Protein AF-A0A0U3AHM3-F1 (afdb_monomer)

Sequence (271 aa):
ILNFIATGGYALKAYDRFRRLVPEPGGTWRIARPAIAQQHRLNAGVIVEQPLLTVRFRNGRKLGTIEEGYAATLSPGDNFYFSGLSLEVEQFKDTDIIVHASSRRARIVTYGGQRMSMSTHLANRVRHMLCDRNDWSRFPDDVREWLEVQSERSVLPEPHQLLVETFPHEGQHYMVAYSFEGWNAHQSLGMLITRRMESAGLKPLGFVANDYAFACYALEPITDPKSLFSADILEQEFVDWIESSYLLKTAFREVAVIGGLVERQHPGKRK

pLDDT: mean 83.6, std 10.38, range [38.22, 97.25]

Foldseek 3Di:
DVCCQQQVPPPRNVPPVSRQWDADPPRDIDGPDPQSVVLCVQLADLDDDFDWAWEAEPVGHTLGIAGLLQVLQDDQQAWAAGNNFIWGFHDDDDRYTYTDGDPDDHHYGDDDPDDDADDPVNLLVVLVCLQDPVNLVVDDPVVSVVSVVCVVVHDSDHLPDKDWDWDDDPQKIKIKIFNLQTFVVQSLLQSLLVVVCVVVVQAWNGKDGGRGMIMTMGNHGDPDVPVSPPPCSCPPVSVVSCVVTCVVVVVVVSVCSNSVVDRPDDPPPDD

Secondary structure (DSSP, 8-state):
-HHHHHH-HHHHTT-GGG--EEE-TTS-EEES-HHHHHHHHHH--S--PPPEEEEEETT--EEEEEEHHHHTT--TT-EEEETTEEEEEEEEETTEEEEEE--S--EEP----SPPPPPHHHHHHHHHHHH-GGGGGGS-HHHHHHHHHHHHHS----TT--EEEEEEETTEEEEEEE--SHHHHHHHHHHHHHHHHHHTT--EEEEEE-SS-EEEEESS-----GGGG-GGGGTHHHHHHHHHSTHHHHHHHHHHHHTTSS-S--TT---

Nearest PDB structures (foldseek):
  5v9x-assembly1_A  TM=6.518E-01  e=4.282E-07  Mycolicibacterium smegmatis
  2xqc-assembly1_A  TM=4.178E-01  e=2.000E+00  Deinococcus radiodurans
  2xma-assembly1_B  TM=4.589E-01  e=2.532E+00  Deinococcus radiodurans
  2xo6-assembly1_D  TM=4.278E-01  e=3.023E+00  Deinococcus radiodurans
  8j07-assembly1_k3  TM=4.246E-01  e=7.779E+00  Homo sapiens

Mean predicted aligned error: 11.87 Å

Structure (mmCIF, N/CA/C/O backbone):
data_AF-A0A0U3AHM3-F1
#
_entry.id   AF-A0A0U3AHM3-F1
#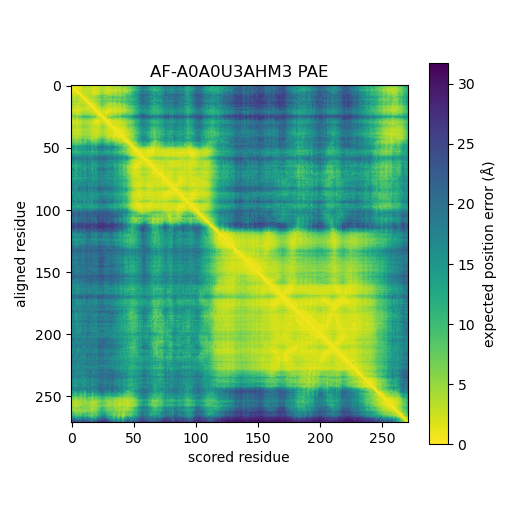
loop_
_atom_site.group_PDB
_atom_site.id
_atom_site.type_symbol
_atom_site.label_atom_id
_atom_site.label_alt_id
_atom_site.label_comp_id
_atom_site.label_asym_id
_atom_site.label_entity_id
_atom_site.label_seq_id
_atom_site.pdbx_PDB_ins_code
_atom_site.Cartn_x
_atom_site.Cartn_y
_atom_site.Cartn_z
_atom_site.occupancy
_atom_site.B_iso_or_equiv
_atom_site.auth_seq_id
_atom_site.auth_comp_id
_atom_site.auth_asym_id
_atom_site.auth_atom_id
_atom_site.pdbx_PDB_model_num
ATOM 1 N N . ILE A 1 1 ? 6.048 -0.575 -31.283 1.00 73.69 1 ILE A N 1
ATOM 2 C CA . ILE A 1 1 ? 7.109 -1.303 -30.536 1.00 73.69 1 ILE A CA 1
ATOM 3 C C . ILE A 1 1 ? 8.452 -1.261 -31.267 1.00 73.69 1 ILE A C 1
ATOM 5 O O . ILE A 1 1 ? 9.404 -0.751 -30.696 1.00 73.69 1 ILE A O 1
ATOM 9 N N . LEU A 1 2 ? 8.551 -1.701 -32.529 1.00 82.94 2 LEU A N 1
ATOM 10 C CA . LEU A 1 2 ? 9.841 -1.759 -33.239 1.00 82.94 2 LEU A CA 1
ATOM 11 C C . LEU A 1 2 ? 10.582 -0.409 -33.314 1.00 82.94 2 LEU A C 1
ATOM 13 O O . LEU A 1 2 ? 11.763 -0.345 -33.003 1.00 82.94 2 LEU A O 1
ATOM 17 N N . ASN A 1 3 ? 9.872 0.688 -33.603 1.00 82.12 3 ASN A N 1
ATOM 18 C CA . ASN A 1 3 ? 10.448 2.043 -33.590 1.00 82.12 3 ASN A CA 1
ATOM 19 C C . ASN A 1 3 ? 10.984 2.467 -32.213 1.00 82.12 3 ASN A C 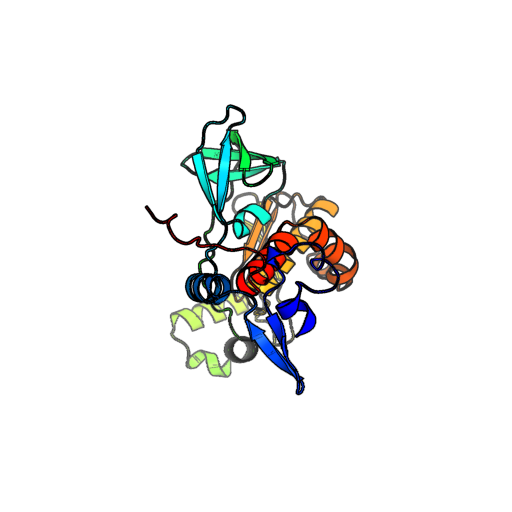1
ATOM 21 O O . ASN A 1 3 ? 11.964 3.199 -32.127 1.00 82.12 3 ASN A O 1
ATOM 25 N N . PHE A 1 4 ? 10.363 1.998 -31.129 1.00 82.81 4 PHE A N 1
ATOM 26 C CA . PHE A 1 4 ? 10.863 2.247 -29.779 1.00 82.81 4 PHE A CA 1
ATOM 27 C C . PHE A 1 4 ? 12.178 1.505 -29.530 1.00 82.81 4 PHE A C 1
ATOM 29 O O . PHE A 1 4 ? 13.122 2.087 -29.011 1.00 82.81 4 PHE A O 1
ATOM 36 N N . ILE A 1 5 ? 12.281 0.253 -29.973 1.00 82.44 5 ILE A N 1
ATOM 37 C CA . ILE A 1 5 ? 13.523 -0.519 -29.857 1.00 82.44 5 ILE A CA 1
ATOM 38 C C . ILE A 1 5 ? 14.609 0.078 -30.762 1.00 82.44 5 ILE A C 1
ATOM 40 O O . ILE A 1 5 ? 15.759 0.182 -30.350 1.00 82.44 5 ILE A O 1
ATOM 44 N N . ALA A 1 6 ? 14.251 0.498 -31.975 1.00 85.00 6 ALA A N 1
ATOM 45 C CA . ALA A 1 6 ? 15.197 0.995 -32.961 1.00 85.00 6 ALA A CA 1
ATOM 46 C C . ALA A 1 6 ? 15.784 2.361 -32.605 1.00 85.00 6 ALA A C 1
ATOM 48 O O . ALA A 1 6 ? 16.986 2.538 -32.767 1.00 85.00 6 ALA A O 1
ATOM 49 N N . THR A 1 7 ? 14.966 3.310 -32.139 1.00 82.69 7 THR A N 1
ATOM 50 C CA . THR A 1 7 ? 15.381 4.712 -31.939 1.00 82.69 7 THR A CA 1
ATOM 51 C C . THR A 1 7 ? 14.940 5.314 -30.606 1.00 82.69 7 THR A C 1
ATOM 53 O O . THR A 1 7 ? 15.121 6.508 -30.386 1.00 82.69 7 THR A O 1
ATOM 56 N N . GLY A 1 8 ? 14.338 4.531 -29.710 1.00 76.69 8 GLY A N 1
ATOM 57 C CA . GLY A 1 8 ? 13.697 5.046 -28.498 1.00 76.69 8 GLY A CA 1
ATOM 58 C C . GLY A 1 8 ? 12.323 5.685 -28.752 1.00 76.69 8 GLY A C 1
ATOM 59 O O . GLY A 1 8 ? 11.704 6.228 -27.839 1.00 76.69 8 GLY A O 1
ATOM 60 N N . GLY A 1 9 ? 11.804 5.603 -29.982 1.00 82.69 9 GLY A N 1
ATOM 61 C CA . GLY A 1 9 ? 10.474 6.095 -30.336 1.00 82.69 9 GLY A CA 1
ATOM 62 C C . GLY A 1 9 ? 10.410 7.620 -30.423 1.00 82.69 9 GLY A C 1
ATOM 63 O O . GLY A 1 9 ? 11.428 8.295 -30.572 1.00 82.69 9 GLY A O 1
ATOM 64 N N . TYR A 1 10 ? 9.200 8.182 -30.356 1.00 78.56 10 TYR A N 1
ATOM 65 C CA . TYR A 1 10 ? 8.993 9.618 -30.586 1.00 78.56 10 TYR A CA 1
ATOM 66 C C . TYR A 1 10 ? 9.743 10.500 -29.574 1.00 78.56 10 TYR A C 1
ATOM 68 O O . TYR A 1 10 ? 10.265 11.545 -29.957 1.00 78.56 10 TYR A O 1
ATOM 76 N N . ALA A 1 11 ? 9.829 10.056 -28.316 1.00 74.25 11 ALA A N 1
ATOM 77 C CA . ALA A 1 11 ? 10.376 10.832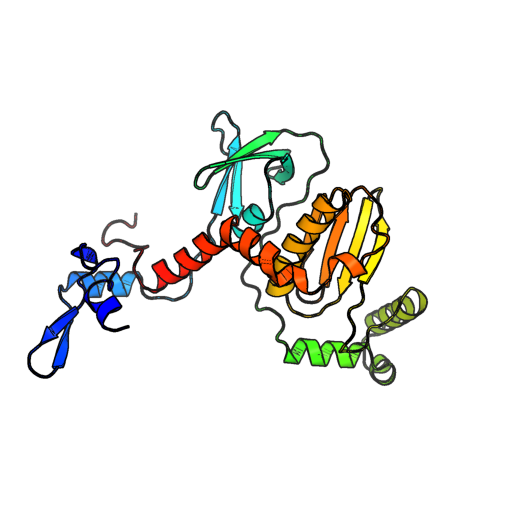 -27.208 1.00 74.25 11 ALA A CA 1
ATOM 78 C C . ALA A 1 11 ? 11.912 10.821 -27.146 1.00 74.25 11 ALA A C 1
ATOM 80 O O . ALA A 1 11 ? 12.515 11.763 -26.644 1.00 74.25 11 ALA A O 1
ATOM 81 N N . LEU A 1 12 ? 12.560 9.766 -27.652 1.00 77.62 12 LEU A N 1
ATOM 82 C CA . LEU A 1 12 ? 13.990 9.531 -27.417 1.00 77.62 12 LEU A CA 1
ATOM 83 C C . LEU A 1 12 ? 14.839 9.471 -28.698 1.00 77.62 12 LEU A C 1
ATOM 85 O O . LEU A 1 12 ? 16.059 9.339 -28.605 1.00 77.62 12 LEU A O 1
ATOM 89 N N . LYS A 1 13 ? 14.226 9.673 -29.877 1.00 75.75 13 LYS A N 1
ATOM 90 C CA . LYS A 1 13 ? 14.886 9.669 -31.203 1.00 75.75 13 LYS A CA 1
ATOM 91 C C . LYS A 1 13 ? 16.091 10.604 -31.343 1.00 75.75 13 LYS A C 1
ATOM 93 O O . LYS A 1 13 ? 16.925 10.397 -32.228 1.00 75.75 13 LYS A O 1
ATOM 98 N N . ALA A 1 14 ? 16.148 11.647 -30.513 1.00 76.62 14 ALA A N 1
ATOM 99 C CA . ALA A 1 14 ? 17.204 12.655 -30.516 1.00 76.62 14 ALA A CA 1
ATOM 100 C C . ALA A 1 14 ? 18.503 12.172 -29.848 1.00 76.62 14 ALA A C 1
ATOM 102 O O . ALA A 1 14 ? 19.553 12.765 -30.072 1.00 76.62 14 ALA A O 1
ATOM 103 N N . TYR A 1 15 ? 18.457 11.100 -29.052 1.00 76.62 15 TYR A N 1
ATOM 104 C CA . TYR A 1 15 ? 19.623 10.605 -28.328 1.00 76.62 15 TYR A CA 1
ATOM 105 C C . TYR A 1 15 ? 20.199 9.361 -29.007 1.00 76.62 15 TYR A C 1
ATOM 107 O O . TYR A 1 15 ? 19.568 8.304 -29.052 1.00 76.62 15 TYR A O 1
ATOM 115 N N . ASP A 1 16 ? 21.454 9.450 -29.444 1.00 74.81 16 ASP A N 1
ATOM 116 C CA . ASP A 1 16 ? 22.137 8.356 -30.145 1.00 74.81 16 ASP A CA 1
ATOM 117 C C . ASP A 1 16 ? 22.231 7.058 -29.330 1.00 74.81 16 ASP A C 1
ATOM 119 O O . ASP A 1 16 ? 22.237 5.972 -29.905 1.00 74.81 16 ASP A O 1
ATOM 123 N N . ARG A 1 17 ? 22.235 7.136 -27.992 1.00 74.38 17 ARG A N 1
ATOM 124 C CA . ARG A 1 17 ? 22.256 5.950 -27.113 1.00 74.38 17 ARG A CA 1
ATOM 125 C C . ARG A 1 17 ? 21.030 5.038 -27.269 1.00 74.38 17 ARG A C 1
ATOM 127 O O . ARG A 1 17 ? 21.112 3.853 -26.961 1.00 74.38 17 ARG A O 1
ATOM 134 N N . PHE A 1 18 ? 19.900 5.568 -27.744 1.00 80.06 18 PHE A N 1
ATOM 135 C CA . PHE A 1 18 ? 18.677 4.789 -27.966 1.00 80.06 18 PHE A CA 1
ATOM 136 C C . PHE A 1 18 ? 18.533 4.299 -29.413 1.00 80.06 18 PHE A C 1
ATOM 138 O O . PHE A 1 18 ? 17.561 3.617 -29.730 1.00 80.06 18 PHE A O 1
ATOM 145 N N . ARG A 1 19 ? 19.518 4.574 -30.282 1.00 83.69 19 ARG A N 1
ATOM 146 C CA . ARG A 1 19 ? 19.587 4.029 -31.645 1.00 83.69 19 ARG A CA 1
ATOM 147 C C . ARG A 1 19 ? 20.173 2.617 -31.637 1.00 83.69 19 ARG A C 1
ATOM 149 O O . ARG A 1 19 ? 21.367 2.429 -31.869 1.00 83.69 19 ARG A O 1
ATOM 156 N N . ARG A 1 20 ? 19.348 1.618 -31.313 1.00 86.38 20 ARG A N 1
ATOM 157 C CA . ARG A 1 20 ? 19.804 0.230 -31.100 1.00 86.38 20 ARG A CA 1
ATOM 158 C C . ARG A 1 20 ? 19.758 -0.638 -32.338 1.00 86.38 20 ARG A C 1
ATOM 160 O O . ARG A 1 20 ? 20.605 -1.520 -32.472 1.00 86.38 20 ARG A O 1
ATOM 167 N N . LEU A 1 21 ? 18.799 -0.386 -33.222 1.00 90.19 21 LEU A N 1
ATOM 168 C CA . LEU A 1 21 ? 18.619 -1.143 -34.453 1.00 90.19 21 LEU A CA 1
ATOM 169 C C . LEU A 1 21 ? 18.680 -0.211 -35.660 1.00 90.19 21 LEU A C 1
ATOM 171 O O . LEU A 1 21 ? 18.224 0.929 -35.600 1.00 90.19 21 LEU A O 1
ATOM 175 N N . VAL A 1 22 ? 19.228 -0.721 -36.757 1.00 89.25 22 VAL A N 1
ATOM 176 C CA . VAL A 1 22 ? 19.293 -0.044 -38.053 1.00 89.25 22 VAL A CA 1
ATOM 177 C C . VAL A 1 22 ? 18.570 -0.925 -39.070 1.00 89.25 22 VAL A C 1
ATOM 179 O O . VAL A 1 22 ? 18.819 -2.135 -39.075 1.00 89.25 22 VAL A O 1
ATOM 182 N N . PRO A 1 23 ? 17.671 -0.365 -39.895 1.00 90.19 23 PRO A N 1
ATOM 183 C CA . PRO A 1 23 ? 17.002 -1.136 -40.931 1.00 90.19 23 PRO A CA 1
ATOM 184 C C . PRO A 1 23 ? 18.004 -1.557 -42.010 1.00 90.19 23 PRO A C 1
ATOM 186 O O . PRO A 1 23 ? 18.943 -0.825 -42.329 1.00 90.19 23 PRO A O 1
ATOM 189 N N . GLU A 1 24 ? 17.783 -2.731 -42.581 1.00 90.31 24 GLU A N 1
ATOM 190 C CA . GLU A 1 24 ? 18.542 -3.281 -43.698 1.00 90.31 24 GLU A CA 1
ATOM 191 C C . GLU A 1 24 ? 17.664 -3.409 -44.953 1.00 90.31 24 GLU A C 1
ATOM 193 O O . GLU A 1 24 ? 16.428 -3.444 -44.864 1.00 90.31 24 GLU A O 1
ATOM 198 N N . PRO A 1 25 ? 18.283 -3.491 -46.145 1.00 86.69 25 PRO A N 1
ATOM 199 C CA . PRO A 1 25 ? 17.571 -3.850 -47.365 1.00 86.69 25 PRO A CA 1
ATOM 200 C C . PRO A 1 25 ? 16.833 -5.185 -47.192 1.00 86.69 25 PRO A C 1
ATOM 202 O O . PRO A 1 25 ? 17.392 -6.141 -46.667 1.00 86.69 25 PRO A O 1
ATOM 205 N N . GLY A 1 26 ? 15.577 -5.254 -47.639 1.00 85.38 26 GLY A N 1
ATOM 206 C CA . GLY A 1 26 ? 14.742 -6.455 -47.488 1.00 85.38 26 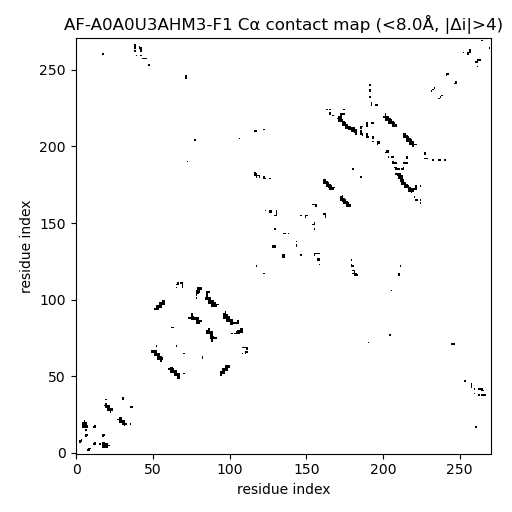GLY A CA 1
ATOM 207 C C . GLY A 1 26 ? 13.857 -6.475 -46.236 1.00 85.38 26 GLY A C 1
ATOM 208 O O . GLY A 1 26 ? 13.178 -7.467 -45.995 1.00 85.38 26 GLY A O 1
ATOM 209 N N . GLY A 1 27 ? 13.814 -5.385 -45.459 1.00 85.50 27 GLY A N 1
ATOM 210 C CA . GLY A 1 27 ? 12.896 -5.240 -44.320 1.00 85.50 27 GLY A CA 1
ATOM 211 C C . GLY A 1 27 ? 13.388 -5.881 -43.019 1.00 85.50 27 GLY A C 1
ATOM 212 O O . GLY A 1 27 ? 12.647 -5.922 -42.035 1.00 85.50 27 GLY A O 1
ATOM 213 N N . THR A 1 28 ? 14.633 -6.359 -42.993 1.00 87.75 28 THR A N 1
ATOM 214 C CA . THR A 1 28 ? 15.302 -6.874 -41.794 1.00 87.75 28 THR A CA 1
ATOM 215 C C . THR A 1 28 ? 15.937 -5.744 -40.982 1.00 87.75 28 THR A C 1
ATOM 217 O O . THR A 1 28 ? 16.010 -4.593 -41.414 1.00 87.75 28 THR A O 1
ATOM 220 N N . TRP A 1 29 ? 16.359 -6.052 -39.755 1.00 90.00 29 TRP A N 1
ATOM 221 C CA . TRP A 1 29 ? 16.977 -5.095 -38.839 1.00 90.00 29 TRP A CA 1
ATOM 222 C C . TRP A 1 29 ? 18.250 -5.688 -38.257 1.00 90.00 29 TRP A C 1
ATOM 224 O O . TRP A 1 29 ? 18.248 -6.832 -37.802 1.00 90.00 29 TRP A O 1
ATOM 234 N N . ARG A 1 30 ? 19.309 -4.880 -38.183 1.00 90.38 30 ARG A N 1
ATOM 235 C CA . ARG A 1 30 ? 20.562 -5.254 -37.519 1.00 90.38 30 ARG A CA 1
ATOM 236 C C . ARG A 1 30 ? 20.821 -4.417 -36.282 1.00 90.38 30 ARG A C 1
ATOM 238 O O . ARG A 1 30 ? 20.384 -3.271 -36.181 1.00 90.38 30 ARG A O 1
ATOM 245 N N . ILE A 1 31 ? 21.618 -4.958 -35.367 1.00 91.12 31 ILE A N 1
ATOM 246 C CA . ILE A 1 31 ? 22.124 -4.200 -34.222 1.00 91.12 31 ILE A CA 1
ATOM 247 C C . ILE A 1 31 ? 23.051 -3.087 -34.729 1.00 91.12 31 ILE A C 1
ATOM 249 O O . ILE A 1 31 ? 23.921 -3.312 -35.576 1.00 91.12 31 ILE A O 1
ATOM 253 N N . ALA A 1 32 ? 22.870 -1.874 -34.206 1.00 87.94 32 ALA A N 1
ATOM 254 C CA . ALA A 1 32 ? 23.621 -0.705 -34.648 1.00 87.94 32 ALA A CA 1
ATOM 255 C C . ALA A 1 32 ? 25.119 -0.818 -34.323 1.00 87.94 32 ALA A C 1
ATOM 257 O O . ALA A 1 32 ? 25.954 -0.451 -35.150 1.00 87.94 32 ALA A O 1
ATOM 258 N N . ARG A 1 33 ? 25.461 -1.313 -33.121 1.00 87.19 33 ARG A N 1
ATOM 259 C CA . ARG A 1 33 ? 26.842 -1.435 -32.616 1.00 87.19 33 ARG A CA 1
ATOM 260 C C . ARG A 1 33 ? 27.000 -2.683 -31.728 1.00 87.19 33 ARG A C 1
ATOM 262 O O . ARG A 1 33 ? 26.112 -2.926 -30.911 1.00 87.19 33 ARG A O 1
ATOM 269 N N . PRO A 1 34 ? 28.130 -3.418 -31.777 1.00 84.56 34 PRO A N 1
ATOM 270 C CA . PRO A 1 34 ? 28.348 -4.615 -30.948 1.00 84.56 34 PRO A CA 1
ATOM 271 C C . PRO A 1 34 ? 28.209 -4.378 -29.435 1.00 84.56 34 PRO A C 1
ATOM 273 O O . PRO A 1 34 ? 27.678 -5.226 -28.721 1.00 84.56 34 PRO A O 1
ATOM 276 N N . ALA A 1 35 ? 28.609 -3.194 -28.955 1.00 83.88 35 ALA A N 1
ATOM 277 C CA . ALA A 1 35 ? 28.481 -2.801 -27.549 1.00 83.88 35 ALA A CA 1
ATOM 278 C C . ALA A 1 35 ? 27.031 -2.871 -27.034 1.00 83.88 35 ALA A C 1
ATOM 280 O O . ALA A 1 35 ? 26.811 -3.175 -25.869 1.00 83.88 35 ALA A O 1
ATOM 281 N N . ILE A 1 36 ? 26.035 -2.664 -27.904 1.00 85.50 36 ILE A N 1
ATOM 282 C CA . ILE A 1 36 ? 24.611 -2.730 -27.543 1.00 85.50 36 ILE A CA 1
ATOM 283 C C . ILE A 1 36 ? 24.207 -4.161 -27.185 1.00 85.50 36 ILE A C 1
ATOM 28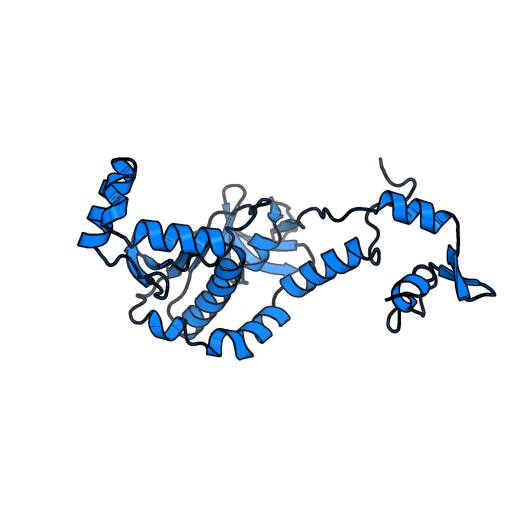5 O O . ILE A 1 36 ? 23.457 -4.363 -26.236 1.00 85.50 36 ILE A O 1
ATOM 289 N N . ALA A 1 37 ? 24.740 -5.160 -27.894 1.00 86.56 37 ALA A N 1
ATOM 290 C CA . ALA A 1 37 ? 24.481 -6.563 -27.585 1.00 86.56 37 ALA A CA 1
ATOM 291 C C . ALA A 1 37 ? 25.088 -6.954 -26.228 1.00 86.56 37 ALA A C 1
ATOM 293 O O . ALA A 1 37 ? 24.436 -7.620 -25.426 1.00 86.56 37 ALA A O 1
ATOM 294 N N . GLN A 1 38 ? 26.315 -6.503 -25.944 1.00 84.38 38 GLN A N 1
ATOM 295 C CA . GLN A 1 38 ? 26.970 -6.730 -24.653 1.00 84.38 38 GLN A CA 1
ATOM 296 C C . GLN A 1 38 ? 26.205 -6.043 -23.512 1.00 84.38 38 GLN A C 1
ATOM 298 O O . GLN A 1 38 ? 25.914 -6.674 -22.496 1.00 84.38 38 GLN A O 1
ATOM 303 N N . GLN A 1 39 ? 25.814 -4.783 -23.714 1.00 82.12 39 GLN A N 1
ATOM 304 C CA . GLN A 1 39 ? 25.044 -3.991 -22.760 1.00 82.12 39 GLN A CA 1
ATOM 305 C C . GLN A 1 39 ? 23.675 -4.615 -22.473 1.00 82.12 39 GLN A C 1
ATOM 307 O O . GLN A 1 39 ? 23.272 -4.721 -21.315 1.00 82.12 39 GLN A O 1
ATOM 312 N N . HIS A 1 40 ? 22.978 -5.081 -23.512 1.00 84.38 40 HIS A N 1
ATOM 313 C CA . HIS A 1 40 ? 21.692 -5.751 -23.366 1.00 84.38 40 HIS A CA 1
ATOM 314 C C . HIS A 1 40 ? 21.831 -7.052 -22.573 1.00 84.38 40 HIS A C 1
ATOM 316 O O . HIS A 1 40 ? 21.063 -7.263 -21.647 1.00 84.38 40 HIS A O 1
ATOM 322 N N . ARG A 1 41 ? 22.849 -7.882 -22.849 1.00 85.31 41 ARG A N 1
ATOM 323 C CA . ARG A 1 41 ? 23.084 -9.134 -22.102 1.00 85.31 41 ARG A CA 1
ATOM 324 C C . ARG A 1 41 ? 23.345 -8.905 -20.612 1.00 85.31 41 ARG A C 1
ATOM 326 O O . ARG A 1 41 ? 22.890 -9.704 -19.806 1.00 85.31 41 ARG A O 1
ATOM 333 N N . LEU A 1 42 ? 24.042 -7.827 -20.245 1.00 81.75 42 LEU A N 1
ATOM 334 C CA . LEU A 1 42 ? 24.322 -7.484 -18.841 1.00 81.75 42 LEU A CA 1
ATOM 335 C C . LEU A 1 42 ? 23.093 -6.981 -18.073 1.00 81.75 42 LEU A C 1
ATOM 337 O O . LEU A 1 42 ? 23.060 -7.055 -16.848 1.00 81.75 42 LEU A O 1
ATOM 341 N N . ASN A 1 43 ? 22.103 -6.447 -18.786 1.00 78.94 43 ASN A N 1
ATOM 342 C CA . ASN A 1 43 ? 20.894 -5.865 -18.206 1.00 78.94 43 ASN A CA 1
ATOM 343 C C . ASN A 1 43 ? 19.636 -6.694 -18.513 1.00 78.94 43 ASN A C 1
ATOM 345 O O . ASN A 1 43 ? 18.537 -6.297 -18.133 1.00 78.94 43 ASN A O 1
ATOM 349 N N . ALA A 1 44 ? 19.788 -7.828 -19.203 1.00 78.31 44 ALA A N 1
ATOM 350 C CA . ALA A 1 44 ? 18.697 -8.717 -19.556 1.00 78.31 44 ALA A CA 1
ATOM 351 C C . ALA A 1 44 ? 18.155 -9.392 -18.293 1.00 78.31 44 ALA A C 1
ATOM 353 O O . ALA A 1 44 ? 18.890 -10.034 -17.546 1.00 78.31 44 ALA A O 1
ATOM 354 N N . GLY A 1 45 ? 16.855 -9.244 -18.069 1.00 76.00 45 GLY A N 1
ATOM 355 C CA . GLY A 1 45 ? 16.173 -9.799 -16.911 1.00 76.00 45 GLY A CA 1
ATOM 356 C C . GLY A 1 45 ? 14.974 -8.949 -16.520 1.00 76.00 45 GLY A C 1
ATOM 357 O O . GLY A 1 45 ? 14.953 -7.739 -16.733 1.00 76.00 45 GLY A O 1
ATOM 358 N N . VAL A 1 46 ? 13.966 -9.603 -15.950 1.00 74.81 46 VAL A N 1
ATOM 359 C CA . VAL A 1 46 ? 12.730 -8.948 -15.491 1.00 74.81 46 VAL A CA 1
ATOM 360 C C . VAL A 1 46 ? 12.726 -8.685 -13.988 1.00 74.81 46 VAL A C 1
ATOM 362 O O . VAL A 1 46 ? 11.946 -7.874 -13.513 1.00 74.81 46 VAL A O 1
ATOM 365 N N . ILE A 1 47 ? 13.623 -9.328 -13.238 1.00 66.69 47 ILE A N 1
ATOM 366 C CA . ILE A 1 47 ? 13.730 -9.153 -11.789 1.00 66.69 47 ILE A CA 1
ATOM 367 C C . ILE A 1 47 ? 14.352 -7.784 -11.519 1.00 66.69 47 ILE A C 1
ATOM 369 O O . ILE A 1 47 ? 15.453 -7.496 -12.000 1.00 66.69 47 ILE A O 1
ATOM 373 N N . VAL A 1 48 ? 13.659 -6.927 -10.774 1.00 66.69 48 VAL A N 1
ATOM 374 C CA . VAL A 1 48 ? 14.141 -5.609 -10.341 1.00 66.69 48 VAL A CA 1
ATOM 375 C C . VAL A 1 48 ? 14.324 -5.632 -8.822 1.00 66.69 48 VAL A C 1
ATOM 377 O O . VAL A 1 48 ? 13.509 -6.212 -8.111 1.00 66.69 48 VAL A O 1
ATOM 380 N N . GLU A 1 49 ? 15.426 -5.065 -8.323 1.00 69.00 49 GLU A N 1
ATOM 381 C CA . GLU A 1 49 ? 15.600 -4.862 -6.879 1.00 69.00 49 GLU A CA 1
ATOM 382 C C . GLU A 1 49 ? 14.607 -3.811 -6.389 1.00 69.00 49 GLU A C 1
ATOM 384 O O . GLU A 1 49 ? 14.374 -2.810 -7.074 1.00 69.00 49 GLU A O 1
ATOM 389 N N . GLN A 1 50 ? 14.054 -4.024 -5.194 1.00 69.81 50 GLN A N 1
ATOM 390 C CA . GLN A 1 50 ? 13.154 -3.050 -4.597 1.00 69.81 50 GLN A CA 1
ATOM 391 C C . GLN A 1 50 ? 13.927 -1.764 -4.258 1.00 69.81 50 GLN A C 1
ATOM 393 O O . GLN A 1 50 ? 14.970 -1.820 -3.599 1.00 69.81 50 GLN A O 1
ATOM 398 N N . PRO A 1 51 ? 13.452 -0.599 -4.722 1.00 72.81 51 PRO A N 1
ATOM 399 C CA . PRO A 1 51 ? 14.096 0.673 -4.438 1.00 72.81 51 PRO A CA 1
ATOM 400 C C . PRO A 1 51 ? 14.034 1.008 -2.945 1.00 72.81 51 PRO A C 1
ATOM 402 O O . PRO A 1 51 ? 13.045 0.753 -2.259 1.00 72.81 51 PRO A O 1
ATOM 405 N N . LEU A 1 52 ? 15.118 1.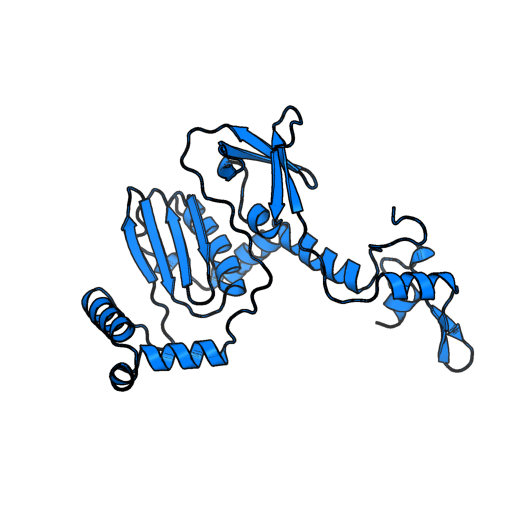608 -2.454 1.00 83.44 52 LEU A N 1
ATOM 406 C CA . LEU A 1 52 ? 15.278 2.024 -1.066 1.00 83.44 52 LEU A CA 1
ATOM 407 C C . LEU A 1 52 ? 15.374 3.551 -0.979 1.00 83.44 52 LEU A C 1
ATOM 409 O O . LEU A 1 52 ? 16.104 4.168 -1.759 1.00 83.44 52 LEU A O 1
ATOM 413 N N . LEU A 1 53 ? 14.709 4.148 0.012 1.00 87.94 53 LEU A N 1
ATOM 414 C CA . LEU A 1 53 ? 14.928 5.536 0.419 1.00 87.94 53 LEU A CA 1
ATOM 415 C C . LEU A 1 53 ? 15.858 5.590 1.630 1.00 87.94 53 LEU A C 1
ATOM 417 O O . LEU A 1 53 ? 15.792 4.750 2.527 1.00 87.94 53 LEU A O 1
ATOM 421 N N . THR A 1 54 ? 16.729 6.596 1.673 1.00 91.88 54 THR A N 1
ATOM 422 C CA . THR A 1 54 ? 17.642 6.830 2.795 1.00 91.88 54 THR A CA 1
ATOM 423 C C . THR A 1 54 ? 16.974 7.714 3.845 1.00 91.88 54 THR A C 1
ATOM 425 O O . THR A 1 54 ? 16.632 8.863 3.585 1.00 91.88 54 THR A O 1
ATOM 428 N N . VAL A 1 55 ? 16.839 7.199 5.065 1.00 93.81 55 VAL A N 1
ATOM 429 C CA . VAL A 1 55 ? 16.325 7.966 6.206 1.00 93.81 55 VAL A CA 1
ATOM 430 C C . VAL A 1 55 ? 17.471 8.760 6.821 1.00 93.81 55 VAL A C 1
ATOM 432 O O . VAL A 1 55 ? 18.514 8.190 7.172 1.00 93.81 55 VAL A O 1
ATOM 435 N N . ARG A 1 56 ? 17.296 10.075 6.964 1.00 95.31 56 ARG A N 1
ATOM 436 C CA . ARG A 1 56 ? 18.333 10.967 7.493 1.00 95.31 56 ARG A CA 1
ATOM 437 C C . ARG A 1 56 ? 17.762 12.150 8.264 1.00 95.31 56 ARG A C 1
ATOM 439 O O . ARG A 1 56 ? 16.698 12.667 7.952 1.00 95.31 56 ARG A O 1
ATOM 446 N N . PHE A 1 57 ? 18.511 12.618 9.253 1.00 94.81 57 PHE A N 1
ATOM 447 C CA . PHE A 1 57 ? 18.182 13.858 9.950 1.00 94.81 57 PHE A CA 1
ATOM 448 C C . PHE A 1 57 ? 18.463 15.086 9.080 1.00 94.81 57 PHE A C 1
ATOM 450 O O . PHE A 1 57 ? 19.285 15.033 8.162 1.00 94.81 57 PHE A O 1
ATOM 457 N N . ARG A 1 58 ? 17.864 16.230 9.436 1.00 89.44 58 ARG A N 1
ATOM 458 C CA . ARG A 1 58 ? 18.116 17.529 8.779 1.00 89.44 58 ARG A CA 1
ATOM 459 C C . ARG A 1 58 ? 19.600 17.921 8.749 1.00 89.44 58 ARG A C 1
ATOM 461 O O . ARG A 1 58 ? 20.059 18.534 7.794 1.00 89.44 58 ARG A O 1
ATOM 468 N N . ASN A 1 59 ? 20.372 17.515 9.757 1.00 89.00 59 ASN A N 1
ATOM 469 C CA . ASN A 1 59 ? 21.824 17.728 9.807 1.00 89.00 59 ASN A CA 1
ATOM 470 C C . ASN A 1 59 ? 22.630 16.801 8.869 1.00 89.00 59 ASN A C 1
ATOM 472 O O . ASN A 1 59 ? 23.856 16.792 8.920 1.00 89.00 59 ASN A O 1
ATOM 476 N N . GLY A 1 60 ? 21.960 15.987 8.047 1.00 87.06 60 GLY A N 1
ATOM 477 C CA . GLY A 1 60 ? 22.575 15.069 7.094 1.00 87.06 60 GLY A CA 1
ATOM 478 C C . GLY A 1 60 ? 22.958 13.703 7.669 1.00 87.06 60 GLY A C 1
ATOM 479 O O . GLY A 1 60 ? 23.370 12.834 6.900 1.00 87.06 60 GLY A O 1
ATOM 480 N N . ARG A 1 61 ? 22.803 13.465 8.983 1.00 92.00 61 ARG A N 1
ATOM 481 C CA . ARG A 1 61 ? 23.129 12.169 9.600 1.00 92.00 61 ARG A CA 1
ATOM 482 C C . ARG A 1 61 ? 22.200 11.076 9.070 1.00 92.00 61 ARG A C 1
ATOM 484 O O . ARG A 1 61 ? 21.002 11.091 9.353 1.00 92.00 61 ARG A O 1
ATOM 491 N N . LYS A 1 62 ? 22.773 10.105 8.355 1.00 94.69 62 LYS A N 1
ATOM 492 C CA . LYS A 1 62 ? 22.080 8.906 7.870 1.00 94.69 62 LYS A CA 1
ATOM 493 C C . LYS A 1 62 ? 21.764 7.961 9.031 1.00 94.69 62 LYS A C 1
ATOM 495 O O . LYS A 1 62 ? 22.650 7.634 9.814 1.00 94.69 62 LYS A O 1
ATOM 500 N N . LEU A 1 63 ? 20.514 7.514 9.101 1.00 91.44 63 LEU A N 1
ATOM 501 C CA . LEU A 1 63 ? 20.050 6.479 10.026 1.00 91.44 63 LEU A CA 1
ATOM 502 C C . LEU A 1 63 ? 20.035 5.096 9.372 1.00 91.44 63 LEU A C 1
ATOM 504 O O . LEU A 1 63 ? 20.364 4.106 10.011 1.00 91.44 63 LEU A O 1
ATOM 508 N N . GLY A 1 64 ? 19.670 5.023 8.092 1.00 91.50 64 GLY A N 1
ATOM 509 C CA . GLY A 1 64 ? 19.544 3.755 7.382 1.00 91.50 64 GLY A CA 1
ATOM 510 C C . GLY A 1 64 ? 18.739 3.906 6.101 1.00 91.50 64 GLY A C 1
ATOM 511 O O . GLY A 1 64 ? 18.662 5.002 5.542 1.00 91.50 64 GLY A O 1
ATOM 512 N N . THR A 1 65 ? 18.166 2.806 5.630 1.00 89.56 65 THR A N 1
ATOM 513 C CA . THR A 1 65 ? 17.334 2.766 4.427 1.00 89.56 65 THR A CA 1
ATOM 514 C C . THR A 1 65 ? 16.056 1.981 4.678 1.00 89.56 65 THR A C 1
ATOM 516 O O . THR A 1 65 ? 16.098 0.988 5.399 1.00 89.56 65 THR A O 1
ATOM 519 N N . ILE A 1 66 ? 14.955 2.405 4.064 1.00 88.06 66 ILE A N 1
ATOM 520 C CA . ILE A 1 66 ? 13.661 1.712 4.094 1.00 88.06 66 ILE A CA 1
ATOM 521 C C . ILE A 1 66 ? 13.160 1.494 2.666 1.00 88.06 66 ILE A C 1
ATOM 523 O O . ILE A 1 66 ? 13.540 2.240 1.763 1.00 88.06 66 ILE A O 1
ATOM 527 N N . GLU A 1 67 ? 12.329 0.474 2.456 1.00 83.12 67 GLU A N 1
ATOM 528 C CA . GLU A 1 67 ? 11.706 0.216 1.153 1.00 83.12 67 GLU A CA 1
ATOM 529 C C . GLU A 1 67 ? 10.839 1.398 0.705 1.00 83.12 67 GLU A C 1
ATOM 531 O O . GLU A 1 67 ? 10.090 1.977 1.497 1.00 83.12 67 GLU A O 1
ATOM 536 N N . GLU A 1 68 ? 10.917 1.734 -0.585 1.00 77.88 68 GLU A N 1
ATOM 537 C CA . GLU A 1 68 ? 10.119 2.807 -1.187 1.00 77.88 68 GLU A CA 1
ATOM 538 C C . GLU A 1 68 ? 8.617 2.558 -1.030 1.00 77.88 68 GLU A C 1
ATOM 540 O O . GLU A 1 68 ? 7.874 3.502 -0.787 1.00 77.88 68 GLU A O 1
ATOM 545 N N . GLY A 1 69 ? 8.177 1.295 -1.076 1.00 74.81 69 GLY A N 1
ATOM 546 C CA . GLY A 1 69 ? 6.775 0.933 -0.856 1.00 74.81 69 GLY A CA 1
ATOM 547 C C . GLY A 1 69 ? 6.262 1.368 0.518 1.00 74.81 69 GLY A C 1
ATOM 548 O O . GLY A 1 69 ? 5.203 1.981 0.608 1.00 74.81 69 GLY A O 1
ATOM 549 N N . TYR A 1 70 ? 7.039 1.141 1.582 1.00 77.88 70 TYR A N 1
ATOM 550 C CA . TYR A 1 70 ? 6.695 1.645 2.912 1.00 77.88 70 TYR A CA 1
ATOM 551 C C . TYR A 1 70 ? 6.768 3.176 2.9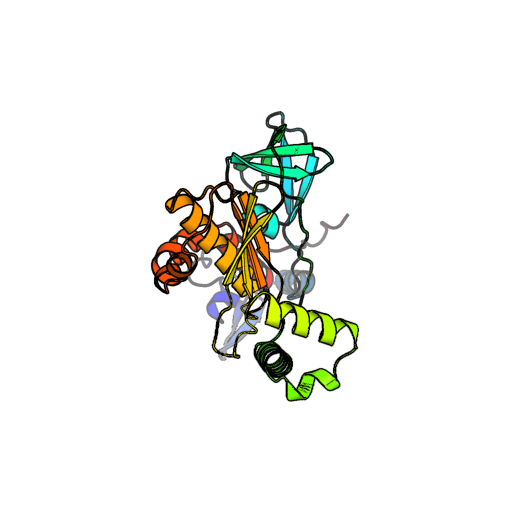63 1.00 77.88 70 TYR A C 1
ATOM 553 O O . TYR A 1 70 ? 5.860 3.820 3.490 1.00 77.88 70 TYR A O 1
ATOM 561 N N . ALA A 1 71 ? 7.819 3.766 2.383 1.00 82.00 71 ALA A N 1
ATOM 562 C CA . ALA A 1 71 ? 8.000 5.215 2.356 1.00 82.00 71 ALA A CA 1
ATOM 563 C C . ALA A 1 71 ? 6.851 5.953 1.652 1.00 82.00 71 ALA A C 1
ATOM 565 O O . ALA A 1 71 ? 6.482 7.040 2.079 1.00 82.00 71 ALA A O 1
ATOM 566 N N . ALA A 1 72 ? 6.256 5.354 0.618 1.00 75.94 72 ALA A N 1
ATOM 567 C CA . ALA A 1 72 ? 5.123 5.915 -0.110 1.00 75.94 72 ALA A CA 1
ATOM 568 C C . ALA A 1 72 ? 3.841 6.010 0.734 1.00 75.94 72 ALA A C 1
ATOM 570 O O . ALA A 1 72 ? 2.947 6.779 0.396 1.00 75.94 72 ALA A O 1
ATOM 571 N N . THR A 1 73 ? 3.744 5.254 1.834 1.00 73.25 73 THR A N 1
ATOM 572 C CA . THR A 1 73 ? 2.611 5.335 2.773 1.00 73.25 73 THR A CA 1
ATOM 573 C C . THR A 1 73 ? 2.743 6.466 3.793 1.00 73.25 73 THR A C 1
ATOM 575 O O . THR A 1 73 ? 1.849 6.629 4.623 1.00 73.25 73 THR A O 1
ATOM 578 N N . LEU A 1 74 ? 3.865 7.192 3.795 1.00 80.69 74 LEU A N 1
ATOM 579 C CA . LEU A 1 74 ? 4.174 8.265 4.735 1.00 80.69 74 LEU A CA 1
ATOM 580 C C . LEU A 1 74 ? 3.917 9.638 4.097 1.00 80.69 74 LEU A C 1
ATOM 582 O O . LEU A 1 74 ? 4.301 9.882 2.955 1.00 80.69 74 LEU A O 1
ATOM 586 N N . SER A 1 75 ? 3.359 10.558 4.877 1.00 80.62 75 SER A N 1
ATOM 587 C CA . SER A 1 75 ? 3.236 11.984 4.553 1.00 80.62 75 SER A CA 1
ATOM 588 C C . SER A 1 75 ? 4.081 12.845 5.502 1.00 80.62 75 SER A C 1
ATOM 590 O O . SER A 1 75 ? 4.409 12.399 6.604 1.00 80.62 75 SER A O 1
ATOM 592 N N . PRO A 1 76 ? 4.460 14.081 5.120 1.00 85.75 76 PRO A N 1
ATOM 593 C CA . PRO A 1 76 ? 5.019 15.044 6.068 1.00 85.75 76 PRO A CA 1
ATOM 594 C C . PRO A 1 76 ? 4.104 15.221 7.288 1.00 85.75 76 PRO A C 1
ATOM 596 O O . PRO A 1 76 ? 2.914 15.473 7.130 1.00 85.75 76 PRO A O 1
ATOM 599 N N . GLY A 1 77 ? 4.666 15.088 8.489 1.00 85.00 77 GLY A N 1
ATOM 600 C CA . GLY A 1 77 ? 3.948 15.064 9.766 1.00 85.00 77 GLY A CA 1
ATOM 601 C C . GLY A 1 77 ? 3.725 13.663 10.345 1.00 85.00 77 GLY A C 1
ATOM 602 O O . GLY A 1 77 ? 3.470 13.553 11.541 1.00 85.00 77 GLY A O 1
ATOM 603 N N . ASP A 1 78 ? 3.877 12.597 9.553 1.00 82.88 78 ASP A N 1
ATOM 604 C CA . ASP A 1 78 ? 3.684 11.226 10.035 1.00 82.88 78 ASP A CA 1
ATOM 605 C C . ASP A 1 78 ? 4.845 10.736 10.902 1.00 82.88 78 ASP A C 1
ATOM 607 O O . ASP A 1 78 ? 6.017 11.009 10.624 1.00 82.88 78 ASP A O 1
ATOM 611 N N . ASN A 1 79 ? 4.531 9.898 11.894 1.00 86.81 79 ASN A N 1
ATOM 612 C CA . ASN A 1 79 ? 5.507 9.325 12.818 1.00 86.81 79 ASN A CA 1
ATOM 613 C C . ASN A 1 79 ? 5.730 7.827 12.555 1.00 86.81 79 ASN A C 1
ATOM 615 O O . ASN A 1 79 ? 4.781 7.044 12.480 1.00 86.81 79 ASN A O 1
ATOM 619 N N . PHE A 1 80 ? 6.987 7.390 12.482 1.00 89.19 80 PHE A N 1
ATOM 620 C CA . PHE A 1 80 ? 7.355 5.983 12.325 1.00 89.19 80 PHE A CA 1
ATOM 621 C C . PHE A 1 80 ? 8.584 5.594 13.151 1.00 89.19 80 PHE A C 1
ATOM 623 O O . PHE A 1 80 ? 9.440 6.418 13.462 1.00 89.19 80 PHE A O 1
ATOM 630 N N . TYR A 1 81 ? 8.653 4.323 13.541 1.00 87.00 81 TYR A N 1
ATOM 631 C CA . TYR A 1 81 ? 9.688 3.787 14.408 1.00 87.00 81 TYR A CA 1
ATOM 632 C C . TYR A 1 81 ? 10.770 3.134 13.562 1.00 87.00 81 TYR A C 1
ATOM 634 O O . TYR A 1 81 ? 10.516 2.165 12.845 1.00 87.00 81 TYR A O 1
ATOM 642 N N . PHE A 1 82 ? 11.987 3.661 13.643 1.00 89.75 82 PHE A N 1
ATOM 643 C CA . PHE A 1 82 ? 13.110 3.194 12.847 1.00 89.75 82 PHE A CA 1
ATOM 644 C C . PHE A 1 82 ? 14.428 3.403 13.587 1.00 89.75 82 PHE A C 1
ATOM 646 O O . PHE A 1 82 ? 14.649 4.432 14.222 1.00 89.75 82 PHE A O 1
ATOM 653 N N . SER A 1 83 ? 15.326 2.417 13.502 1.00 84.81 83 SER A N 1
ATOM 654 C CA . SER A 1 83 ? 16.640 2.456 14.161 1.00 84.81 83 SER A CA 1
ATOM 655 C C . SER A 1 83 ? 16.574 2.769 15.671 1.00 84.81 83 SER A C 1
ATOM 657 O O . SER A 1 83 ? 17.442 3.459 16.206 1.00 84.81 83 SER A O 1
ATOM 659 N N . GLY A 1 84 ? 15.539 2.278 16.361 1.00 83.81 84 GLY A N 1
ATOM 660 C CA . GLY A 1 84 ? 15.357 2.477 17.803 1.00 83.81 84 GLY A CA 1
ATOM 661 C C . GLY A 1 84 ? 14.724 3.816 18.205 1.00 83.81 84 GLY A C 1
ATOM 662 O O . GLY A 1 84 ? 14.621 4.108 19.394 1.00 83.81 84 GLY A O 1
ATOM 663 N N . LEU A 1 85 ? 14.308 4.640 17.239 1.00 87.44 85 LEU A N 1
ATOM 664 C CA . LEU A 1 85 ? 13.768 5.980 17.468 1.00 87.44 85 LEU A CA 1
ATOM 665 C C . LEU A 1 85 ? 12.375 6.113 16.854 1.00 87.44 85 LEU A C 1
ATOM 667 O O . LEU A 1 85 ? 12.124 5.589 15.772 1.00 87.44 85 LEU A O 1
ATOM 671 N N . SER A 1 86 ? 11.498 6.872 17.513 1.00 91.31 86 SER A N 1
ATOM 672 C CA . SER A 1 86 ? 10.308 7.429 16.866 1.00 91.31 86 SER A CA 1
ATOM 673 C C . SER A 1 86 ? 10.723 8.683 16.091 1.00 91.31 86 SER A C 1
ATOM 675 O O . SER A 1 86 ? 11.382 9.579 16.630 1.00 91.31 86 SER A O 1
ATOM 677 N N . LEU A 1 87 ? 10.414 8.705 14.800 1.00 93.50 87 LEU A N 1
ATOM 678 C CA . LEU A 1 87 ? 10.839 9.720 13.845 1.00 93.50 87 LEU A CA 1
ATOM 679 C C . LEU A 1 87 ? 9.610 10.330 13.193 1.00 93.50 87 LEU A C 1
ATOM 681 O O . LEU A 1 87 ? 8.716 9.599 12.785 1.00 93.50 87 LEU A O 1
ATOM 685 N N . GLU A 1 88 ? 9.583 11.650 13.069 1.00 93.94 88 GLU A N 1
ATOM 686 C CA . GLU A 1 88 ? 8.551 12.367 12.325 1.00 93.94 88 GLU A CA 1
ATOM 687 C C . GLU A 1 88 ? 9.093 12.794 10.961 1.00 93.94 88 GLU A C 1
ATOM 689 O O . GLU A 1 88 ? 10.215 13.309 10.857 1.00 93.94 88 GLU A O 1
ATOM 694 N N . VAL A 1 89 ? 8.310 12.543 9.913 1.00 93.50 89 VAL A N 1
ATOM 695 C CA . VAL A 1 89 ? 8.646 12.899 8.535 1.00 93.50 89 VAL A CA 1
ATOM 696 C C . VAL A 1 89 ? 8.520 14.402 8.371 1.00 93.50 89 VAL A C 1
ATOM 698 O O . VAL A 1 89 ? 7.450 14.972 8.529 1.00 93.50 89 VAL A O 1
ATOM 701 N N . GLU A 1 90 ? 9.615 15.055 8.010 1.00 92.56 90 GLU A N 1
ATOM 702 C CA . GLU A 1 90 ? 9.610 16.483 7.715 1.00 92.56 90 GLU A CA 1
ATOM 703 C C . GLU A 1 90 ? 9.389 16.731 6.223 1.00 92.56 90 GLU A C 1
ATOM 705 O O . GLU A 1 90 ? 8.567 17.556 5.834 1.00 92.56 90 GLU A O 1
ATOM 710 N N . GLN A 1 91 ? 10.142 16.026 5.376 1.00 89.44 91 GLN A N 1
ATOM 711 C CA . GLN A 1 91 ? 10.101 16.231 3.934 1.00 89.44 91 GLN A CA 1
ATOM 712 C C . GLN A 1 91 ? 10.678 15.029 3.181 1.00 89.44 91 GLN A C 1
ATOM 714 O O . GLN A 1 91 ? 11.659 14.420 3.609 1.00 89.44 91 GLN A O 1
ATOM 719 N N . PHE A 1 92 ? 10.128 14.764 1.998 1.00 88.69 92 PHE A N 1
ATOM 720 C CA . PHE A 1 92 ? 10.741 13.904 0.988 1.00 88.69 92 PHE A CA 1
ATOM 721 C C . PHE A 1 92 ? 11.578 14.741 0.024 1.00 88.69 92 PHE A C 1
ATOM 723 O O . PHE A 1 92 ? 11.088 15.714 -0.553 1.00 88.69 92 PHE A O 1
ATOM 730 N N . LYS A 1 93 ? 12.844 14.366 -0.162 1.00 83.75 93 LYS A N 1
ATOM 731 C CA . LYS A 1 93 ? 13.747 15.028 -1.104 1.00 83.75 93 LYS A CA 1
ATOM 732 C C . LYS A 1 93 ? 14.543 13.988 -1.878 1.00 83.75 93 LYS A C 1
ATOM 734 O O . LYS A 1 93 ? 15.372 13.292 -1.306 1.00 83.75 93 LYS A O 1
ATOM 739 N N . ASP A 1 94 ? 14.317 13.911 -3.185 1.00 82.50 94 ASP A N 1
ATOM 740 C CA . ASP A 1 94 ? 14.942 12.920 -4.067 1.00 82.50 94 ASP A CA 1
ATOM 741 C C . ASP A 1 94 ? 14.739 11.480 -3.554 1.00 82.50 94 ASP A C 1
ATOM 743 O O . ASP A 1 94 ? 13.615 10.984 -3.562 1.00 82.50 94 ASP A O 1
ATOM 747 N N . THR A 1 95 ? 15.808 10.817 -3.102 1.00 84.31 95 THR A N 1
ATOM 748 C CA . THR A 1 95 ? 15.795 9.474 -2.492 1.00 84.31 95 THR A CA 1
ATOM 749 C C . THR A 1 95 ? 15.996 9.512 -0.975 1.00 84.31 95 THR A C 1
ATOM 751 O O . THR A 1 95 ? 16.342 8.497 -0.370 1.00 84.31 95 THR A O 1
ATOM 754 N N . ASP A 1 96 ? 15.850 10.684 -0.364 1.00 89.38 96 ASP A N 1
ATOM 755 C CA . ASP A 1 96 ? 16.027 10.913 1.061 1.00 89.38 96 ASP A CA 1
ATOM 756 C C . ASP A 1 96 ? 14.692 11.257 1.735 1.00 89.38 96 ASP A C 1
ATOM 758 O O . ASP A 1 96 ? 13.894 12.050 1.229 1.00 89.38 96 ASP A O 1
ATOM 762 N N . ILE A 1 97 ? 14.489 10.700 2.928 1.00 93.25 97 ILE A N 1
ATOM 763 C CA . ILE A 1 97 ? 13.432 11.110 3.855 1.00 93.25 97 ILE A CA 1
ATOM 764 C C . ILE A 1 97 ? 14.110 11.899 4.964 1.00 93.25 97 ILE A C 1
ATOM 766 O O . ILE A 1 97 ? 14.930 11.352 5.713 1.00 93.25 97 ILE A O 1
ATOM 770 N N . ILE A 1 98 ? 13.791 13.188 5.040 1.00 94.81 98 ILE A N 1
ATOM 771 C CA . ILE A 1 98 ? 14.285 14.076 6.085 1.00 94.81 98 ILE A CA 1
ATOM 772 C C . ILE A 1 98 ? 13.379 13.928 7.300 1.00 94.81 98 ILE A C 1
ATOM 774 O O . ILE A 1 98 ? 12.164 14.092 7.194 1.00 94.81 98 ILE A O 1
ATOM 778 N N . VAL A 1 99 ? 13.975 13.612 8.448 1.00 95.69 99 VAL A N 1
ATOM 779 C CA . VAL A 1 99 ? 13.248 13.346 9.694 1.00 95.69 99 VAL A CA 1
ATOM 780 C C . VAL A 1 99 ? 13.809 14.124 10.880 1.00 95.69 99 VAL A C 1
ATOM 782 O O . VAL A 1 99 ? 14.974 14.540 10.892 1.00 95.69 99 VAL A O 1
ATOM 785 N N . HIS A 1 100 ? 12.995 14.246 11.924 1.00 94.31 100 HIS A N 1
ATOM 786 C CA . HIS A 1 100 ? 13.430 14.650 13.257 1.00 94.31 100 HIS A CA 1
ATOM 787 C C . HIS A 1 100 ? 12.911 13.670 14.317 1.00 94.31 100 HIS A C 1
ATOM 789 O O . HIS A 1 100 ? 12.009 12.876 14.059 1.00 94.31 100 HIS A O 1
ATOM 795 N N . ALA A 1 101 ? 13.533 13.666 15.498 1.00 92.19 101 ALA A N 1
ATOM 796 C CA . ALA A 1 101 ? 13.115 12.783 16.582 1.00 92.19 101 ALA A CA 1
ATOM 797 C C . ALA A 1 101 ? 11.779 13.258 17.160 1.00 92.19 101 ALA A C 1
ATOM 799 O O . ALA A 1 101 ? 11.598 14.453 17.391 1.00 92.19 101 ALA A O 1
ATOM 800 N N . SER A 1 102 ? 10.882 12.317 17.431 1.00 88.56 102 SER A N 1
ATOM 801 C CA . SER A 1 102 ? 9.586 12.578 18.043 1.00 88.56 102 SER A CA 1
ATOM 802 C C . SER A 1 102 ? 9.371 11.666 19.246 1.00 88.56 102 SER A C 1
ATOM 804 O O . SER A 1 102 ? 9.945 10.584 19.343 1.00 88.56 102 SER A O 1
ATOM 806 N N . SER A 1 103 ? 8.548 12.117 20.189 1.00 83.50 103 SER A N 1
ATOM 807 C CA . SER A 1 103 ? 8.079 11.322 21.330 1.00 83.50 103 SER A CA 1
ATOM 808 C C . SER A 1 103 ? 6.689 10.725 21.097 1.00 83.50 103 SER A C 1
ATOM 810 O O . SER A 1 103 ? 6.176 10.005 21.953 1.00 83.50 103 SER A O 1
ATOM 812 N N . ARG A 1 104 ? 6.062 11.016 19.950 1.00 79.25 104 ARG A N 1
ATOM 813 C CA . ARG A 1 104 ? 4.732 10.507 19.602 1.00 79.25 104 ARG A CA 1
ATOM 814 C C . ARG A 1 104 ? 4.784 9.024 19.233 1.00 79.25 104 ARG A C 1
ATOM 816 O O . ARG A 1 104 ? 5.817 8.510 18.788 1.00 79.25 104 ARG A O 1
ATOM 823 N N . ARG A 1 105 ? 3.648 8.341 19.424 1.00 76.00 105 ARG A N 1
ATOM 824 C CA . ARG A 1 105 ? 3.454 6.931 19.049 1.00 76.00 105 ARG A CA 1
ATOM 825 C C . ARG A 1 105 ? 3.714 6.789 17.546 1.00 76.00 105 ARG A C 1
ATOM 827 O O . ARG A 1 105 ? 3.274 7.624 16.764 1.00 76.00 105 ARG A O 1
ATOM 834 N N . ALA A 1 106 ? 4.457 5.760 17.165 1.00 76.50 106 ALA A N 1
ATOM 835 C CA . ALA A 1 106 ? 4.982 5.605 15.817 1.00 76.50 106 ALA A CA 1
ATOM 836 C C . ALA A 1 106 ? 4.724 4.194 15.287 1.00 76.50 106 ALA A C 1
ATOM 838 O O . ALA A 1 106 ? 4.862 3.215 16.022 1.00 76.50 106 ALA A O 1
ATOM 839 N N . ARG A 1 107 ? 4.386 4.096 13.999 1.00 78.38 107 ARG A N 1
ATOM 840 C CA . ARG A 1 107 ? 4.208 2.815 13.297 1.00 78.38 107 ARG A CA 1
ATOM 841 C C . ARG A 1 107 ? 5.549 2.153 12.979 1.00 78.38 107 ARG A C 1
ATOM 843 O O . ARG A 1 107 ? 6.514 2.840 12.661 1.00 78.38 107 ARG A O 1
ATOM 850 N N . ILE A 1 108 ? 5.623 0.827 13.062 1.00 75.31 108 ILE A N 1
ATOM 851 C CA . ILE A 1 108 ? 6.849 0.065 12.776 1.00 75.31 108 ILE A CA 1
ATOM 852 C C . ILE A 1 108 ? 7.035 -0.078 11.260 1.00 75.31 108 ILE A C 1
ATOM 854 O O . ILE A 1 108 ? 6.086 -0.380 10.535 1.00 75.31 108 ILE A O 1
ATOM 858 N N . VAL A 1 109 ? 8.273 0.098 10.787 1.00 70.19 109 VAL A N 1
ATOM 859 C CA . VAL A 1 109 ? 8.625 -0.146 9.381 1.00 70.19 109 VAL A CA 1
ATOM 860 C C . VAL A 1 109 ? 8.372 -1.605 9.017 1.00 70.19 109 VAL A C 1
ATOM 862 O O . VAL A 1 109 ? 8.916 -2.512 9.645 1.00 70.19 109 VAL A O 1
ATOM 865 N N . THR A 1 110 ? 7.574 -1.820 7.975 1.00 67.31 110 THR A N 1
ATOM 866 C CA . THR A 1 110 ? 7.286 -3.153 7.436 1.00 67.31 110 THR A CA 1
ATOM 867 C C . THR A 1 110 ? 7.973 -3.314 6.084 1.00 67.31 110 THR A C 1
ATOM 869 O O . THR A 1 110 ? 7.902 -2.411 5.253 1.00 67.31 110 THR A O 1
ATOM 872 N N . TYR A 1 111 ? 8.626 -4.457 5.873 1.00 64.06 111 TYR A N 1
ATOM 873 C CA . TYR A 1 111 ? 9.272 -4.824 4.610 1.00 64.06 111 TYR A CA 1
ATOM 874 C C . TYR A 1 111 ? 8.364 -5.804 3.865 1.00 64.06 111 TYR A C 1
ATOM 876 O O . TYR A 1 111 ? 7.943 -6.813 4.436 1.00 64.06 111 TYR A O 1
ATOM 884 N N . GLY A 1 112 ? 8.004 -5.476 2.624 1.00 57.94 112 GLY A N 1
ATOM 885 C CA . GLY A 1 112 ? 6.951 -6.167 1.876 1.00 57.94 112 GLY A CA 1
ATOM 886 C C . GLY A 1 112 ? 7.380 -7.524 1.320 1.00 57.94 112 GLY A C 1
ATOM 887 O O . GLY A 1 112 ? 6.547 -8.420 1.173 1.00 57.94 112 GLY A O 1
ATOM 888 N N . GLY A 1 113 ? 8.677 -7.700 1.044 1.00 58.38 113 GLY A N 1
ATOM 889 C CA . GLY A 1 113 ? 9.190 -8.887 0.359 1.00 58.38 113 GLY A CA 1
ATOM 890 C C . GLY A 1 113 ? 8.515 -9.138 -1.002 1.00 58.38 113 GLY A C 1
ATOM 891 O O . GLY A 1 113 ? 7.675 -8.374 -1.472 1.00 58.38 113 GLY A O 1
ATOM 892 N N . GLN A 1 114 ? 8.890 -10.232 -1.667 1.00 53.28 114 GLN A N 1
ATOM 893 C CA . GLN A 1 114 ? 8.197 -10.723 -2.864 1.00 53.28 114 GLN A CA 1
ATOM 894 C C . GLN A 1 114 ? 7.085 -11.681 -2.417 1.00 53.28 114 GLN A C 1
ATOM 896 O O . GLN A 1 114 ? 7.309 -12.886 -2.298 1.00 53.28 114 GLN A O 1
ATOM 901 N N . ARG A 1 115 ? 5.894 -11.157 -2.107 1.00 57.00 115 ARG A N 1
ATOM 902 C CA . ARG A 1 115 ? 4.703 -11.986 -1.865 1.00 57.00 115 ARG A CA 1
ATOM 903 C C . ARG A 1 115 ? 3.897 -12.112 -3.151 1.00 57.00 115 ARG A C 1
ATOM 905 O O . ARG A 1 115 ? 3.464 -11.114 -3.715 1.00 57.00 115 ARG A O 1
ATOM 912 N N . MET A 1 116 ? 3.667 -13.346 -3.598 1.00 58.12 116 MET A N 1
ATOM 913 C CA . MET A 1 116 ? 2.605 -13.603 -4.568 1.00 58.12 116 MET A CA 1
ATOM 914 C C . MET A 1 116 ? 1.271 -13.391 -3.858 1.00 58.12 116 MET A C 1
ATOM 916 O O . MET A 1 116 ? 0.981 -14.090 -2.888 1.00 58.12 116 MET A O 1
ATOM 920 N N . SER A 1 117 ? 0.489 -12.418 -4.322 1.00 64.06 117 SER A N 1
ATOM 921 C CA . SER A 1 117 ? -0.853 -12.191 -3.793 1.00 64.06 117 SER A CA 1
ATOM 922 C C . SER A 1 117 ? -1.743 -13.408 -4.031 1.00 64.06 117 SER A C 1
ATOM 924 O O . SER A 1 117 ? -1.592 -14.132 -5.021 1.00 64.06 117 SER A O 1
ATOM 926 N N . MET A 1 118 ? -2.696 -13.615 -3.126 1.00 74.19 118 MET A N 1
ATOM 927 C CA . MET A 1 118 ? -3.736 -14.624 -3.295 1.00 74.19 118 MET A CA 1
ATOM 928 C C . MET A 1 118 ? -4.493 -14.383 -4.611 1.00 74.19 118 MET A C 1
ATOM 930 O O . MET A 1 118 ? -4.934 -13.269 -4.885 1.00 74.19 118 MET A O 1
ATOM 934 N N . SER A 1 119 ? -4.639 -15.418 -5.445 1.00 81.38 119 SER A N 1
ATOM 935 C CA . SER A 1 119 ? -5.415 -15.294 -6.683 1.00 81.38 119 SER A CA 1
ATOM 936 C C . SER A 1 119 ? -6.902 -15.123 -6.374 1.00 81.38 119 SER A C 1
ATOM 938 O O . SER A 1 119 ? -7.399 -15.649 -5.378 1.00 81.38 119 SER A O 1
ATOM 940 N N . THR A 1 120 ? -7.643 -14.466 -7.267 1.00 81.06 120 THR A N 1
ATOM 941 C CA . THR A 1 120 ? -9.102 -14.297 -7.137 1.00 81.06 120 THR A CA 1
ATOM 942 C C . THR A 1 120 ? -9.835 -15.637 -7.012 1.00 81.06 120 THR A C 1
ATOM 944 O O . THR A 1 120 ? -10.781 -15.766 -6.238 1.00 81.06 120 THR A O 1
ATOM 947 N N . HIS A 1 121 ? -9.366 -16.678 -7.708 1.00 85.06 121 HIS A N 1
ATOM 948 C CA . HIS A 1 121 ? -9.903 -18.035 -7.580 1.00 85.06 121 HIS A CA 1
ATOM 949 C C . HIS A 1 121 ? -9.677 -18.631 -6.186 1.00 85.06 121 HIS A C 1
ATOM 951 O O . HIS A 1 121 ? -10.603 -19.211 -5.617 1.00 85.06 121 HIS A O 1
ATOM 957 N N . LEU A 1 122 ? -8.471 -18.480 -5.626 1.00 85.12 122 LEU A N 1
ATOM 958 C CA . LEU A 1 122 ? -8.165 -18.959 -4.279 1.00 85.12 122 LEU A CA 1
ATOM 959 C C . LEU A 1 122 ? -8.959 -18.172 -3.229 1.00 85.12 122 LEU A C 1
ATOM 961 O O . LEU A 1 122 ? -9.572 -18.782 -2.359 1.00 85.12 122 LEU A O 1
ATOM 965 N N . ALA A 1 123 ? -9.037 -16.848 -3.371 1.00 86.88 123 ALA A N 1
ATOM 966 C CA . ALA A 1 123 ? -9.842 -15.974 -2.523 1.00 86.88 123 ALA A CA 1
ATOM 967 C C . ALA A 1 123 ? -11.316 -16.395 -2.499 1.00 86.88 123 ALA A C 1
ATOM 969 O O . ALA A 1 123 ? -11.907 -16.569 -1.436 1.00 86.88 123 ALA A O 1
ATOM 970 N N . ASN A 1 124 ? -11.905 -16.632 -3.675 1.00 86.81 124 ASN A N 1
ATOM 971 C CA . ASN A 1 124 ? -13.283 -17.104 -3.791 1.00 86.81 124 ASN A CA 1
ATOM 972 C C . ASN A 1 124 ? -13.480 -18.461 -3.122 1.00 86.81 124 ASN A C 1
ATOM 974 O O . ASN A 1 124 ? -14.479 -18.654 -2.431 1.00 86.81 124 ASN A O 1
ATOM 978 N N . ARG A 1 125 ? -12.537 -19.392 -3.294 1.00 88.56 125 ARG A N 1
ATOM 979 C CA . ARG A 1 125 ? -12.619 -20.709 -2.660 1.00 88.56 125 ARG A CA 1
ATOM 980 C C . ARG A 1 125 ? -12.558 -20.604 -1.137 1.00 88.56 125 ARG A C 1
ATOM 982 O O . ARG A 1 125 ? -13.377 -21.232 -0.476 1.00 88.56 125 ARG A O 1
ATOM 989 N N . VAL A 1 126 ? -11.642 -19.795 -0.603 1.00 87.94 126 VAL A N 1
ATOM 990 C CA . VAL A 1 126 ? -11.516 -19.549 0.842 1.00 87.94 126 VAL A CA 1
ATOM 991 C C . VAL A 1 126 ? -12.793 -18.914 1.390 1.00 87.94 126 VAL A C 1
ATOM 993 O O . VAL A 1 126 ? -13.337 -19.426 2.360 1.00 87.94 126 VAL A O 1
ATOM 996 N N . ARG A 1 127 ? -13.334 -17.875 0.739 1.00 88.62 127 ARG A N 1
ATOM 997 C CA . ARG A 1 127 ? -14.595 -17.234 1.156 1.00 88.62 127 ARG A CA 1
ATOM 998 C C . ARG A 1 127 ? -15.752 -18.235 1.264 1.00 88.62 127 ARG A C 1
ATOM 1000 O O . ARG A 1 127 ? -16.416 -18.267 2.291 1.00 88.62 127 ARG A O 1
ATOM 1007 N N . HIS A 1 128 ? -15.929 -19.101 0.261 1.00 88.94 128 HIS A N 1
ATOM 1008 C CA . HIS A 1 128 ? -16.963 -20.147 0.294 1.00 88.94 128 HIS A CA 1
ATOM 1009 C C . HIS A 1 128 ? -16.749 -21.159 1.426 1.00 88.94 128 HIS A C 1
ATOM 1011 O O . HIS A 1 128 ? -17.704 -21.567 2.074 1.00 88.94 128 HIS A O 1
ATOM 1017 N N . MET A 1 129 ? -15.498 -21.556 1.667 1.00 88.50 129 MET A N 1
ATOM 1018 C CA . MET A 1 129 ? -15.159 -22.489 2.742 1.00 88.50 129 MET A CA 1
ATOM 1019 C C . MET A 1 129 ? -15.466 -21.904 4.129 1.00 88.50 129 MET A C 1
ATOM 1021 O O . MET A 1 129 ? -15.918 -22.629 5.007 1.00 88.50 129 MET A O 1
ATOM 1025 N N . LEU A 1 130 ? -15.227 -20.606 4.338 1.00 88.00 130 LEU A N 1
ATOM 1026 C CA . LEU A 1 130 ? -15.474 -19.958 5.630 1.00 88.00 130 LEU A CA 1
ATOM 1027 C C . LEU A 1 130 ? -16.968 -19.684 5.872 1.00 88.00 130 LEU A C 1
ATOM 1029 O O . LEU A 1 130 ? -17.425 -19.824 7.006 1.00 88.00 130 LEU A O 1
ATOM 1033 N N . CYS A 1 131 ? -17.734 -19.314 4.837 1.00 88.06 131 CYS A N 1
ATOM 1034 C CA . CYS A 1 131 ? -19.157 -18.994 4.990 1.00 88.06 131 CYS A CA 1
ATOM 1035 C C . CYS A 1 131 ? -20.054 -20.241 5.118 1.00 88.06 131 CYS A C 1
ATOM 1037 O O . CYS A 1 131 ? -21.083 -20.182 5.792 1.00 88.06 131 CYS A O 1
ATOM 1039 N N . ASP A 1 132 ? -19.673 -21.384 4.531 1.00 88.69 132 ASP A N 1
ATOM 1040 C CA . ASP A 1 132 ? -20.456 -22.621 4.632 1.00 88.69 132 ASP A CA 1
ATOM 1041 C C . ASP A 1 132 ? -20.216 -23.338 5.969 1.00 88.69 132 ASP A C 1
ATOM 1043 O O . ASP A 1 132 ? -19.229 -24.052 6.161 1.00 88.69 132 ASP A O 1
ATOM 1047 N N . ARG A 1 133 ? -21.174 -23.200 6.894 1.00 85.06 133 ARG A N 1
ATOM 1048 C CA . ARG A 1 133 ? -21.153 -23.880 8.202 1.00 85.06 133 ARG A CA 1
ATOM 1049 C C . ARG A 1 133 ? -21.039 -25.404 8.094 1.00 85.06 133 ARG A C 1
ATOM 1051 O O . ARG A 1 133 ? -20.526 -26.028 9.020 1.00 85.06 133 ARG A O 1
ATOM 1058 N N . ASN A 1 134 ? -21.480 -26.015 6.991 1.00 86.69 134 ASN A N 1
ATOM 1059 C CA . ASN A 1 134 ? -21.368 -27.464 6.805 1.00 86.69 134 ASN A CA 1
ATOM 1060 C C . ASN A 1 134 ? -19.919 -27.918 6.576 1.00 86.69 134 ASN A C 1
ATOM 1062 O O . ASN A 1 134 ? -19.596 -29.078 6.833 1.00 86.69 134 ASN A O 1
ATOM 1066 N N . ASP A 1 135 ? -19.042 -27.024 6.114 1.00 86.44 135 ASP A N 1
ATOM 1067 C CA . ASP A 1 135 ? -17.626 -27.326 5.904 1.00 86.44 135 ASP A CA 1
ATOM 1068 C C . ASP A 1 135 ? -16.794 -27.182 7.192 1.00 86.44 135 ASP A C 1
ATOM 1070 O O . ASP A 1 135 ? -15.679 -27.701 7.254 1.00 86.44 135 ASP A O 1
ATOM 1074 N N . TRP A 1 136 ? -17.321 -26.562 8.256 1.00 89.25 136 TRP A N 1
ATOM 1075 C CA . TRP A 1 136 ? -16.539 -26.254 9.463 1.00 89.25 136 TRP A CA 1
ATOM 1076 C C . TRP A 1 136 ? -16.040 -27.487 10.210 1.00 89.25 136 TRP A C 1
ATOM 1078 O O . TRP A 1 136 ? -14.959 -27.463 10.796 1.00 89.25 136 TRP A O 1
ATOM 1088 N N . SER A 1 137 ? -16.780 -28.597 10.151 1.00 87.62 137 SER A N 1
ATOM 1089 C CA . SER A 1 137 ? -16.352 -29.862 10.758 1.00 87.62 137 SER A CA 1
ATOM 1090 C C . SER A 1 137 ? -15.108 -30.455 10.087 1.00 87.62 137 SER A C 1
ATOM 1092 O O . SER A 1 137 ? -14.527 -31.403 10.609 1.00 87.62 137 SER A O 1
ATOM 1094 N N . ARG A 1 138 ? -14.724 -29.951 8.907 1.00 89.38 138 ARG A N 1
ATOM 1095 C CA . ARG A 1 138 ? -13.524 -30.369 8.170 1.00 89.38 138 ARG A CA 1
ATOM 1096 C C . ARG A 1 138 ? -12.294 -29.547 8.544 1.00 89.38 138 ARG A C 1
ATOM 1098 O O . ARG A 1 138 ? -11.191 -29.913 8.139 1.00 89.38 138 ARG A O 1
ATOM 1105 N N . PHE A 1 139 ? -12.465 -28.441 9.265 1.00 91.38 139 PHE A N 1
ATOM 1106 C CA . PHE A 1 139 ? -11.351 -27.615 9.708 1.00 91.38 139 PHE A CA 1
ATOM 1107 C C . PHE A 1 139 ? -10.707 -28.164 10.982 1.00 91.38 139 PHE A C 1
ATOM 1109 O O . PHE A 1 139 ? -11.372 -28.853 11.759 1.00 91.38 139 PHE A O 1
ATOM 1116 N N . PRO A 1 140 ? -9.417 -27.849 11.214 1.00 94.06 140 PRO A N 1
ATOM 1117 C CA . PRO A 1 140 ? -8.802 -28.041 12.521 1.00 94.06 140 PRO A CA 1
ATOM 1118 C C . PRO A 1 140 ? -9.649 -27.402 13.626 1.00 94.06 140 PRO A C 1
ATOM 1120 O O . PRO A 1 140 ? -10.260 -26.355 13.398 1.00 94.06 140 PRO A O 1
ATOM 1123 N N . ASP A 1 141 ? -9.649 -28.011 14.812 1.00 92.19 141 ASP A N 1
ATOM 1124 C CA . ASP A 1 141 ? -10.485 -27.577 15.937 1.00 92.19 141 ASP A CA 1
ATOM 1125 C C . ASP A 1 141 ? -10.282 -26.092 16.269 1.00 92.19 141 ASP A C 1
ATOM 1127 O O . ASP A 1 141 ? -11.269 -25.370 16.384 1.00 92.19 141 ASP A O 1
ATOM 1131 N N . ASP A 1 142 ? -9.032 -25.617 16.277 1.00 91.75 142 ASP A N 1
ATOM 1132 C CA . ASP A 1 142 ? -8.704 -24.205 16.501 1.00 91.75 142 ASP A CA 1
ATOM 1133 C C . ASP A 1 142 ? -9.433 -23.283 15.507 1.00 91.75 142 ASP A C 1
ATOM 1135 O O . ASP A 1 142 ? -10.025 -22.277 15.882 1.00 91.75 142 ASP A O 1
ATOM 1139 N N . VAL A 1 143 ? -9.434 -23.625 14.215 1.00 90.44 143 VAL A N 1
ATOM 1140 C CA . VAL A 1 143 ? -10.073 -22.801 13.174 1.00 90.44 143 VAL A CA 1
ATOM 1141 C C . VAL A 1 143 ? -11.590 -22.798 13.343 1.00 90.44 143 VAL A C 1
ATOM 1143 O O . VAL A 1 143 ? -12.223 -21.759 13.160 1.00 90.44 143 VAL A O 1
ATOM 1146 N N . ARG A 1 144 ? -12.175 -23.946 13.699 1.00 90.69 144 ARG A N 1
ATOM 1147 C CA . ARG A 1 144 ? -13.612 -24.053 13.959 1.00 90.69 144 ARG A CA 1
ATOM 1148 C C . ARG A 1 144 ? -14.018 -23.185 15.150 1.00 90.69 144 ARG A C 1
ATOM 1150 O O . ARG A 1 144 ? -14.966 -22.420 15.016 1.00 90.69 144 ARG A O 1
ATOM 1157 N N . GLU A 1 145 ? -13.277 -23.250 16.255 1.00 91.69 145 GLU A N 1
ATOM 1158 C CA . GLU A 1 145 ? -13.518 -22.418 17.440 1.00 91.69 145 GLU A CA 1
ATOM 1159 C C . GLU A 1 145 ? -13.478 -20.924 17.082 1.00 91.69 145 GLU A C 1
ATOM 1161 O O . GLU A 1 145 ? -14.382 -20.168 17.436 1.00 91.69 145 GLU A O 1
ATOM 1166 N N . TRP A 1 146 ? -12.489 -20.497 16.288 1.00 91.19 146 TRP A N 1
ATOM 1167 C CA . TRP A 1 146 ? -12.412 -19.117 15.798 1.00 91.19 146 TRP A CA 1
ATOM 1168 C C . TRP A 1 146 ? -13.637 -18.700 14.970 1.00 91.19 146 TRP A C 1
ATOM 1170 O O . TRP A 1 146 ? -14.130 -17.582 15.133 1.00 91.19 146 TRP A O 1
ATOM 1180 N N . LEU A 1 147 ? -14.148 -19.572 14.096 1.00 90.81 147 LEU A N 1
ATOM 1181 C CA . LEU A 1 147 ? -15.342 -19.293 13.286 1.00 90.81 147 LEU A CA 1
ATOM 1182 C C . LEU A 1 147 ? -16.623 -19.241 14.126 1.00 90.81 147 LEU A C 1
ATOM 1184 O O . LEU A 1 147 ? -17.486 -18.396 13.880 1.00 90.81 147 LEU A O 1
ATOM 1188 N N . GLU A 1 148 ? -16.734 -20.105 15.134 1.00 90.31 148 GLU A N 1
ATOM 1189 C CA . GLU A 1 148 ? -17.837 -20.099 16.096 1.00 90.31 148 GLU A CA 1
ATOM 1190 C C . GLU A 1 148 ? -17.862 -18.777 16.868 1.00 90.31 148 GLU A C 1
ATOM 1192 O O . GLU A 1 148 ? -18.872 -18.070 16.819 1.00 90.31 148 GLU A O 1
ATOM 1197 N N . VAL A 1 149 ? -16.725 -18.375 17.447 1.00 91.94 149 VAL A N 1
ATOM 1198 C CA . VAL A 1 149 ? -16.575 -17.093 18.153 1.00 91.94 149 VAL A CA 1
ATOM 1199 C C . VAL A 1 149 ? -16.871 -15.907 17.234 1.00 91.94 149 VAL A C 1
ATOM 1201 O O . VAL A 1 149 ? -17.591 -14.989 17.634 1.00 91.94 149 VAL A O 1
ATOM 1204 N N . GLN A 1 150 ? -16.375 -15.916 15.991 1.00 90.56 150 GLN A N 1
ATOM 1205 C CA . GLN A 1 150 ? -16.678 -14.864 15.015 1.00 90.56 150 GLN A CA 1
ATOM 1206 C C . GLN A 1 150 ? -18.185 -14.761 14.758 1.00 90.56 150 GLN A C 1
ATOM 1208 O O . GLN A 1 150 ? -18.715 -13.657 14.662 1.00 90.56 150 GLN A O 1
ATOM 1213 N N . SER A 1 151 ? -18.886 -15.893 14.681 1.00 88.19 151 SER A N 1
ATOM 1214 C CA . SER A 1 151 ? -20.330 -15.920 14.440 1.00 88.19 151 SER A CA 1
ATOM 1215 C C . SER A 1 151 ? -21.180 -15.464 15.631 1.00 88.19 151 SER A C 1
ATOM 1217 O O . SER A 1 151 ? -22.335 -15.091 15.443 1.00 88.19 151 SER A O 1
ATOM 1219 N N . GLU A 1 152 ? -20.618 -15.483 16.841 1.00 89.88 152 GLU A N 1
ATOM 1220 C CA . GLU A 1 152 ? -21.244 -14.921 18.043 1.00 89.88 152 GLU A CA 1
ATOM 1221 C C . GLU A 1 152 ? -20.972 -13.420 18.190 1.00 89.88 152 GLU A C 1
ATOM 1223 O O . GLU A 1 152 ? -21.821 -12.669 18.670 1.00 89.88 152 GLU A O 1
ATOM 1228 N N . ARG A 1 153 ? -19.767 -12.976 17.811 1.00 89.00 153 ARG A N 1
ATOM 1229 C CA . ARG A 1 153 ? -19.308 -11.591 17.989 1.00 89.00 153 ARG A CA 1
ATOM 1230 C C . ARG A 1 153 ? -19.692 -10.668 16.840 1.00 89.00 153 ARG A C 1
ATOM 1232 O O . ARG A 1 153 ? -19.821 -9.466 17.060 1.00 89.00 153 ARG A O 1
ATOM 1239 N N . SER A 1 154 ? -19.828 -11.211 15.638 1.00 91.38 154 SER A N 1
ATOM 1240 C CA . SER A 1 154 ? -20.003 -10.466 14.395 1.00 91.38 154 SER A CA 1
ATOM 1241 C C . SER A 1 154 ? -20.687 -11.358 13.348 1.00 91.38 154 SER A C 1
ATOM 1243 O O . SER A 1 154 ? -21.473 -12.245 13.679 1.00 91.38 154 SER A O 1
ATOM 1245 N N . VAL A 1 155 ? -20.429 -11.107 12.067 1.00 87.88 155 VAL A N 1
ATOM 1246 C CA . VAL A 1 155 ? -20.985 -11.843 10.932 1.00 87.88 155 VAL A CA 1
ATOM 1247 C C . VAL A 1 155 ? -19.847 -12.492 10.152 1.00 87.88 155 VAL A C 1
ATOM 1249 O O . VAL A 1 155 ? -18.756 -11.936 10.041 1.00 87.88 155 VAL A O 1
ATOM 1252 N N . LEU A 1 156 ? -20.101 -13.667 9.579 1.00 88.06 156 LEU A N 1
ATOM 1253 C CA . LEU A 1 156 ? -19.252 -14.220 8.528 1.00 88.06 156 LEU A CA 1
ATOM 1254 C C . LEU A 1 156 ? -19.822 -13.767 7.181 1.00 88.06 156 LEU A C 1
ATOM 1256 O O . LEU A 1 156 ? -20.969 -14.104 6.887 1.00 88.06 156 LEU A O 1
ATOM 1260 N N . PRO A 1 157 ? -19.088 -12.957 6.396 1.00 87.19 157 PRO A N 1
ATOM 1261 C CA . PRO A 1 157 ? -19.627 -12.385 5.174 1.00 87.19 157 PRO A CA 1
ATOM 1262 C C . PRO A 1 157 ? -19.851 -13.470 4.125 1.00 87.19 157 PRO A C 1
ATOM 1264 O O . PRO A 1 157 ? -19.010 -14.348 3.922 1.00 87.19 157 PRO A O 1
ATOM 1267 N N . GLU A 1 158 ? -20.961 -13.354 3.402 1.00 87.69 158 GLU A N 1
ATOM 1268 C CA . GLU A 1 158 ? -21.158 -14.112 2.171 1.00 87.69 158 GLU A CA 1
ATOM 1269 C C . GLU A 1 158 ? -20.097 -13.719 1.122 1.00 87.69 158 GLU A C 1
ATOM 1271 O O . GLU A 1 158 ? -19.601 -12.590 1.152 1.00 87.69 158 GLU A O 1
ATOM 1276 N N . PRO A 1 159 ? -19.779 -14.567 0.125 1.00 84.31 159 PRO A N 1
ATOM 1277 C CA . PRO A 1 159 ? -18.711 -14.293 -0.847 1.00 84.31 159 PRO A CA 1
ATOM 1278 C C . PRO A 1 159 ? -18.820 -12.961 -1.614 1.00 84.31 159 PRO A C 1
ATOM 1280 O O . PRO A 1 159 ? -17.816 -12.459 -2.108 1.00 84.31 159 PRO A O 1
ATOM 1283 N N . HIS A 1 160 ? -20.024 -12.395 -1.724 1.00 85.50 160 HIS A N 1
ATOM 1284 C CA . HIS A 1 160 ? -20.317 -11.106 -2.369 1.00 85.50 160 HIS A CA 1
ATOM 1285 C C . HIS A 1 160 ? -20.482 -9.925 -1.389 1.00 85.50 160 HIS A C 1
ATOM 1287 O O . HIS A 1 160 ? -20.896 -8.838 -1.789 1.00 85.50 160 HIS A O 1
ATOM 1293 N N . GLN A 1 161 ? -20.246 -10.145 -0.096 1.00 89.81 161 GLN A N 1
ATOM 1294 C CA . GLN A 1 161 ? -20.358 -9.132 0.947 1.00 89.81 161 GLN A CA 1
ATOM 1295 C C . GLN A 1 161 ? -18.974 -8.707 1.429 1.00 89.81 161 GLN A C 1
ATOM 1297 O O . GLN A 1 161 ? -18.057 -9.516 1.546 1.00 89.81 161 GLN A O 1
ATOM 1302 N N . LEU A 1 162 ? -18.849 -7.423 1.754 1.00 90.88 162 LEU A N 1
ATOM 1303 C CA . LEU A 1 162 ? -17.702 -6.889 2.470 1.00 90.88 162 LEU A CA 1
ATOM 1304 C C . LEU A 1 162 ? -18.072 -6.756 3.947 1.00 90.88 162 LEU A C 1
ATOM 1306 O O . LEU A 1 162 ? -18.986 -6.003 4.287 1.00 90.88 162 LEU A O 1
ATOM 1310 N N . LEU A 1 163 ? -17.347 -7.459 4.815 1.00 93.50 163 LEU A N 1
ATOM 1311 C CA . LEU A 1 163 ? -17.416 -7.225 6.252 1.00 93.50 163 LEU A CA 1
ATOM 1312 C C . LEU A 1 163 ? -16.457 -6.093 6.621 1.00 93.50 163 LEU A C 1
ATOM 1314 O O . LEU A 1 163 ? -15.264 -6.166 6.318 1.00 93.50 163 LEU A O 1
ATOM 1318 N N . VAL A 1 164 ? -16.984 -5.078 7.304 1.00 95.69 164 VAL A N 1
ATOM 1319 C CA . VAL A 1 164 ? -16.191 -4.017 7.927 1.00 95.69 164 VAL A CA 1
ATOM 1320 C C . VAL A 1 164 ? -16.553 -3.940 9.402 1.00 95.69 164 VAL A C 1
ATOM 1322 O O . VAL A 1 164 ? -17.715 -3.735 9.744 1.00 95.69 164 VAL A O 1
ATOM 1325 N N . GLU A 1 165 ? -15.559 -4.091 10.266 1.00 95.38 165 GLU A N 1
ATOM 1326 C CA . GLU A 1 165 ? -15.717 -4.052 11.717 1.00 95.38 165 GLU A CA 1
ATOM 1327 C C . GLU A 1 165 ? -15.018 -2.822 12.278 1.00 95.38 165 GLU A C 1
ATOM 1329 O O . GLU A 1 165 ? -13.891 -2.517 11.882 1.00 95.38 165 GLU A O 1
ATOM 1334 N N . THR A 1 166 ? -15.663 -2.126 13.216 1.00 96.25 166 THR A N 1
ATOM 1335 C CA . THR A 1 166 ? -15.055 -0.999 13.926 1.00 96.25 166 THR A CA 1
ATOM 1336 C C . THR A 1 166 ? -15.064 -1.238 15.427 1.00 96.25 166 THR A C 1
ATOM 1338 O O . THR A 1 166 ? -16.052 -1.705 15.993 1.00 96.25 166 THR A O 1
ATOM 1341 N N . PHE A 1 167 ? -13.944 -0.957 16.090 1.00 95.75 167 PHE A N 1
ATOM 1342 C CA . PHE A 1 167 ? -13.814 -1.182 17.529 1.00 95.75 167 PHE A CA 1
ATOM 1343 C C . PHE A 1 167 ? -12.727 -0.300 18.158 1.00 95.75 167 PHE A C 1
ATOM 1345 O O . PHE A 1 167 ? -11.728 0.026 17.510 1.00 95.75 167 PHE A O 1
ATOM 1352 N N . PRO A 1 168 ? -12.890 0.104 19.431 1.00 96.31 168 PRO A N 1
ATOM 1353 C CA . PRO A 1 168 ? -11.823 0.743 20.183 1.00 96.31 168 PRO A CA 1
ATOM 1354 C C . PRO A 1 168 ? -10.809 -0.301 20.676 1.00 96.31 168 PRO A C 1
ATOM 1356 O O . PRO A 1 168 ? -11.185 -1.357 21.185 1.00 96.31 168 PRO A O 1
ATOM 1359 N N . HIS A 1 169 ? -9.519 0.005 20.582 1.00 94.38 169 HIS A N 1
ATOM 1360 C CA . HIS A 1 169 ? -8.447 -0.830 21.124 1.00 94.38 169 HIS A CA 1
ATOM 1361 C C . HIS A 1 169 ? -7.246 0.038 21.516 1.00 94.38 169 HIS A C 1
ATOM 1363 O O . HIS A 1 169 ? -6.828 0.901 20.751 1.00 94.38 169 HIS A O 1
ATOM 1369 N N . GLU A 1 170 ? -6.717 -0.153 22.730 1.00 92.62 170 GLU A N 1
ATOM 1370 C CA . GLU A 1 170 ? -5.559 0.587 23.268 1.00 92.62 170 GLU A CA 1
ATOM 1371 C C . GLU A 1 170 ? -5.591 2.119 23.055 1.00 92.62 170 GLU A C 1
ATOM 1373 O O . GLU A 1 170 ? -4.588 2.739 22.682 1.00 92.62 170 GLU A O 1
ATOM 1378 N N . GLY A 1 171 ? -6.754 2.741 23.281 1.00 90.06 171 GLY A N 1
ATOM 1379 C CA . GLY A 1 171 ? -6.935 4.193 23.148 1.00 90.06 171 GLY A CA 1
ATOM 1380 C C . GLY A 1 171 ? -6.990 4.707 21.704 1.00 90.06 171 GLY A C 1
ATOM 1381 O O . GLY A 1 171 ? -6.812 5.900 21.482 1.00 90.06 171 GLY A O 1
ATOM 1382 N N . GLN A 1 172 ? -7.206 3.823 20.731 1.00 94.56 172 GLN A N 1
ATOM 1383 C CA . GLN A 1 172 ? -7.388 4.142 19.314 1.00 94.56 172 GLN A CA 1
ATOM 1384 C C . 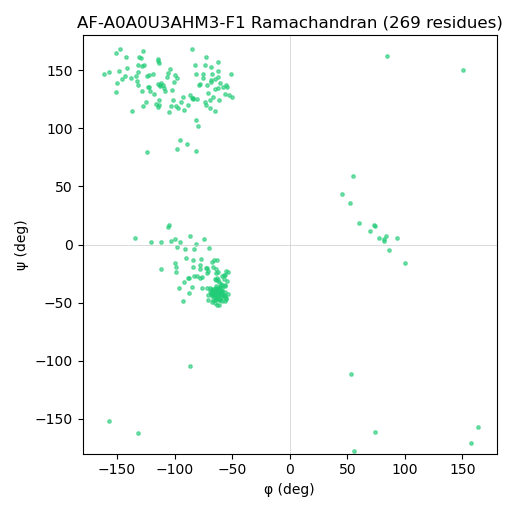GLN A 1 172 ? -8.668 3.494 18.785 1.00 94.56 172 GLN A C 1
ATOM 1386 O O . GLN A 1 172 ? -9.226 2.594 19.415 1.00 94.56 172 GLN A O 1
ATOM 1391 N N . HIS A 1 173 ? -9.105 3.924 17.605 1.00 96.94 173 HIS A N 1
ATOM 1392 C CA . HIS A 1 173 ? -10.265 3.375 16.914 1.00 96.94 173 HIS A CA 1
ATOM 1393 C C . HIS A 1 173 ? -9.834 2.673 15.634 1.00 96.94 173 HIS A C 1
ATOM 1395 O O . HIS A 1 173 ? -9.236 3.290 14.754 1.00 96.94 173 HIS A O 1
ATOM 1401 N N . TYR A 1 174 ? -10.130 1.380 15.551 1.00 96.88 174 TYR A N 1
ATOM 1402 C CA . TYR A 1 174 ? -9.784 0.524 14.427 1.00 96.88 174 TYR A CA 1
ATOM 1403 C C . TYR A 1 174 ? -10.989 0.344 13.512 1.00 96.88 174 TYR A C 1
ATOM 1405 O O . TYR A 1 174 ? -12.124 0.264 13.979 1.00 96.88 174 TYR A O 1
ATOM 1413 N N . MET A 1 175 ? -10.713 0.245 12.216 1.00 97.25 175 MET A N 1
ATOM 1414 C CA . MET A 1 175 ? -11.623 -0.256 11.198 1.00 97.25 175 MET A CA 1
ATOM 1415 C C . MET A 1 175 ? -10.911 -1.355 10.418 1.00 97.25 175 MET A C 1
ATOM 1417 O O . MET A 1 175 ? -9.887 -1.085 9.793 1.00 97.25 175 MET A O 1
ATOM 1421 N N . VAL A 1 176 ? -11.450 -2.572 10.437 1.00 96.50 176 VAL A N 1
ATOM 1422 C CA . VAL A 1 176 ? -10.906 -3.729 9.717 1.00 96.50 176 VAL A CA 1
ATOM 1423 C C . VAL A 1 176 ? -11.882 -4.142 8.626 1.00 96.50 176 VAL A C 1
ATOM 1425 O O . VAL A 1 176 ? -13.049 -4.392 8.906 1.00 96.50 176 VAL A O 1
ATOM 1428 N N . ALA A 1 177 ? -11.409 -4.207 7.384 1.00 95.88 177 ALA A N 1
ATOM 1429 C CA . ALA A 1 177 ? -12.199 -4.594 6.223 1.00 95.88 177 ALA A CA 1
ATOM 1430 C C . ALA A 1 177 ? -11.678 -5.911 5.634 1.00 95.88 177 ALA A C 1
ATOM 1432 O O . ALA A 1 177 ? -10.535 -5.997 5.177 1.00 95.88 177 ALA A O 1
ATOM 1433 N N . TYR A 1 178 ? -12.534 -6.933 5.629 1.00 92.88 178 TYR A N 1
ATOM 1434 C CA . TYR A 1 178 ? -12.221 -8.293 5.187 1.00 92.88 178 TYR A CA 1
ATOM 1435 C C . TYR A 1 178 ? -12.686 -8.501 3.747 1.00 92.88 178 TYR A C 1
ATOM 1437 O O . TYR A 1 178 ? -13.782 -9.008 3.507 1.00 92.88 178 TYR A O 1
ATOM 1445 N N . SER A 1 179 ? -11.873 -8.068 2.778 1.00 89.69 179 SER A N 1
ATOM 1446 C CA . SER A 1 179 ? -12.278 -8.087 1.367 1.00 89.69 179 SER A CA 1
ATOM 1447 C C . SER A 1 179 ? -11.744 -9.270 0.565 1.00 89.69 179 SER A C 1
ATOM 1449 O O . SER A 1 179 ? -12.382 -9.639 -0.404 1.00 89.69 179 SER A O 1
ATOM 1451 N N . PHE A 1 180 ? -10.640 -9.917 0.959 1.00 88.94 180 PHE A N 1
ATOM 1452 C CA . PHE A 1 180 ? -10.013 -11.016 0.197 1.00 88.94 180 PHE A CA 1
ATOM 1453 C C . PHE A 1 180 ? -9.538 -10.665 -1.227 1.00 88.94 180 PHE A C 1
ATOM 1455 O O . PHE A 1 180 ? -9.238 -11.563 -2.010 1.00 88.94 180 PHE A O 1
ATOM 1462 N N . GLU A 1 181 ? -9.374 -9.379 -1.545 1.00 87.56 181 GLU A N 1
ATOM 1463 C CA . GLU A 1 181 ? -8.939 -8.910 -2.872 1.00 87.56 181 GLU A CA 1
ATOM 1464 C C . GLU A 1 181 ? -7.409 -8.851 -3.059 1.00 87.56 181 GLU A C 1
ATOM 1466 O O . GLU A 1 181 ? -6.904 -8.390 -4.085 1.00 87.56 181 GLU A O 1
ATOM 1471 N N . GLY A 1 182 ? -6.644 -9.359 -2.090 1.00 85.19 182 GLY A N 1
ATOM 1472 C CA . GLY A 1 182 ? -5.189 -9.443 -2.171 1.00 85.19 182 GLY A CA 1
ATOM 1473 C C . GLY A 1 182 ? -4.466 -8.167 -1.741 1.00 85.19 182 GLY A C 1
ATOM 1474 O O . GLY A 1 182 ? -5.022 -7.068 -1.681 1.00 85.19 182 GLY A O 1
ATOM 1475 N N . TRP A 1 183 ? -3.174 -8.321 -1.444 1.00 83.25 183 TRP A N 1
ATOM 1476 C CA . TRP A 1 183 ? -2.371 -7.252 -0.850 1.00 83.25 183 TRP A CA 1
ATOM 1477 C C . TRP A 1 183 ? -2.316 -5.971 -1.694 1.00 83.25 183 TRP A C 1
ATOM 1479 O O . TRP A 1 183 ? -2.447 -4.887 -1.138 1.00 83.25 183 TRP A O 1
ATOM 1489 N N . ASN A 1 184 ? -2.186 -6.067 -3.022 1.00 79.69 184 ASN A N 1
ATOM 1490 C CA . ASN A 1 184 ? -2.112 -4.881 -3.887 1.00 79.69 184 ASN A CA 1
ATOM 1491 C C . ASN A 1 184 ? -3.388 -4.025 -3.815 1.00 79.69 184 ASN A C 1
ATOM 1493 O O . ASN A 1 184 ? -3.301 -2.809 -3.659 1.00 79.69 184 ASN A O 1
ATOM 1497 N N . ALA A 1 185 ? -4.565 -4.658 -3.882 1.00 84.38 185 ALA A N 1
ATOM 1498 C CA . ALA A 1 185 ? -5.842 -3.956 -3.781 1.00 84.38 185 ALA A CA 1
ATOM 1499 C C . ALA A 1 185 ? -5.998 -3.310 -2.400 1.00 84.38 185 ALA A C 1
ATOM 1501 O O . ALA A 1 185 ? -6.334 -2.133 -2.289 1.00 84.38 185 ALA A O 1
ATOM 1502 N N . HIS A 1 186 ? -5.675 -4.056 -1.344 1.00 89.25 186 HIS A N 1
ATOM 1503 C CA . HIS A 1 186 ? -5.721 -3.568 0.028 1.00 89.25 186 HIS A CA 1
ATOM 1504 C C . HIS A 1 186 ? -4.741 -2.424 0.313 1.00 89.25 186 HIS A C 1
ATOM 1506 O O . HIS A 1 186 ? -5.077 -1.519 1.072 1.00 89.25 186 HIS A O 1
ATOM 1512 N N . GLN A 1 187 ? -3.550 -2.431 -0.292 1.00 83.38 187 GLN A N 1
ATOM 1513 C CA . GLN A 1 187 ? -2.600 -1.323 -0.185 1.00 83.38 187 GLN A CA 1
ATOM 1514 C C . GLN A 1 187 ? -3.177 -0.046 -0.790 1.00 83.38 187 GLN A C 1
ATOM 1516 O O . GLN A 1 187 ? -3.225 0.982 -0.118 1.00 83.38 187 GLN A O 1
ATOM 1521 N N . SER A 1 188 ? -3.668 -0.117 -2.030 1.00 83.88 188 SER A N 1
ATOM 1522 C CA . SER A 1 188 ? -4.288 1.034 -2.690 1.00 83.88 188 SER A CA 1
ATOM 1523 C C . SER A 1 188 ? -5.512 1.536 -1.921 1.00 83.88 188 SER A C 1
ATOM 1525 O O . SER A 1 188 ? -5.611 2.729 -1.646 1.00 83.88 188 SER A O 1
ATOM 1527 N N . LEU A 1 189 ? -6.406 0.635 -1.505 1.00 89.88 189 LEU A N 1
ATOM 1528 C CA . LEU A 1 189 ? -7.593 0.995 -0.728 1.00 89.88 189 LEU A CA 1
ATOM 1529 C C . LEU A 1 189 ? -7.237 1.606 0.628 1.00 89.88 189 LEU A C 1
ATOM 1531 O O . LEU A 1 189 ? -7.821 2.619 0.991 1.00 89.88 189 LEU A O 1
ATOM 1535 N N . GLY A 1 190 ? -6.263 1.053 1.355 1.00 89.81 190 GLY A N 1
ATOM 1536 C CA . GLY A 1 190 ? -5.820 1.597 2.640 1.00 89.81 190 GLY A CA 1
ATOM 1537 C C . GLY A 1 190 ? -5.301 3.032 2.523 1.00 89.81 190 GLY A C 1
ATOM 1538 O O . GLY A 1 190 ? -5.645 3.887 3.342 1.00 89.81 190 GLY A O 1
ATOM 1539 N N . MET A 1 191 ? -4.544 3.336 1.465 1.00 84.56 191 MET A N 1
ATOM 1540 C CA . MET A 1 191 ? -4.087 4.703 1.188 1.00 84.56 191 MET A CA 1
ATOM 1541 C C . MET A 1 191 ? -5.247 5.659 0.879 1.00 84.56 191 MET A C 1
ATOM 1543 O O . MET A 1 191 ? -5.313 6.746 1.451 1.00 84.56 191 MET A O 1
ATOM 1547 N N . LEU A 1 192 ? -6.177 5.265 0.007 1.00 89.25 192 LEU A N 1
ATOM 1548 C CA . LEU A 1 192 ? -7.321 6.111 -0.350 1.00 89.25 192 LEU A CA 1
ATOM 1549 C C . LEU A 1 192 ? -8.257 6.335 0.846 1.00 89.25 192 LEU A C 1
ATOM 1551 O O . LEU A 1 192 ? -8.663 7.460 1.132 1.00 89.25 192 LEU A O 1
ATOM 1555 N N . ILE A 1 193 ? -8.545 5.275 1.600 1.00 93.06 193 ILE A N 1
ATOM 1556 C CA . ILE A 1 193 ? -9.433 5.331 2.760 1.00 93.06 193 ILE A CA 1
ATOM 1557 C C . ILE A 1 193 ? -8.839 6.191 3.864 1.00 93.06 193 ILE A C 1
ATOM 1559 O O . ILE A 1 193 ? -9.553 7.018 4.419 1.00 93.06 193 ILE A O 1
ATOM 1563 N N . THR A 1 194 ? -7.544 6.069 4.163 1.00 89.62 194 THR A N 1
ATOM 1564 C CA . THR A 1 194 ? -6.913 6.968 5.142 1.00 89.62 194 THR A CA 1
ATOM 1565 C C . THR A 1 194 ? -7.000 8.430 4.697 1.00 89.62 194 THR A C 1
ATOM 1567 O O . THR A 1 194 ? -7.332 9.287 5.506 1.00 89.62 194 THR A O 1
ATOM 1570 N N . ARG A 1 195 ? -6.855 8.749 3.406 1.00 86.75 195 ARG A N 1
ATOM 1571 C CA . ARG A 1 195 ? -7.071 10.123 2.915 1.00 86.75 195 ARG A CA 1
ATOM 1572 C C . ARG A 1 195 ? -8.516 10.614 3.102 1.00 86.75 195 ARG A C 1
ATOM 1574 O O . ARG A 1 195 ? -8.729 11.769 3.485 1.00 86.75 195 ARG A O 1
ATOM 1581 N N . ARG A 1 196 ? -9.511 9.751 2.881 1.00 91.69 196 ARG A N 1
ATOM 1582 C CA . ARG A 1 196 ? -10.919 10.067 3.187 1.00 91.69 196 ARG A CA 1
ATOM 1583 C C . ARG A 1 196 ? -11.153 10.272 4.669 1.00 91.69 196 ARG A C 1
ATOM 1585 O O . ARG A 1 196 ? -11.836 11.214 5.049 1.00 91.69 196 ARG A O 1
ATOM 1592 N N . MET A 1 197 ? -10.559 9.425 5.502 1.00 93.31 197 MET A N 1
ATOM 1593 C CA . MET A 1 197 ? -10.637 9.553 6.952 1.00 93.31 197 MET A CA 1
ATOM 1594 C C . MET A 1 197 ? -10.061 10.890 7.424 1.00 93.31 197 MET A C 1
ATOM 1596 O O . MET A 1 197 ? -10.665 11.536 8.275 1.00 93.31 197 MET A O 1
ATOM 1600 N N . GLU A 1 198 ? -8.942 11.333 6.847 1.00 90.12 198 GLU A N 1
ATOM 1601 C CA . GLU A 1 198 ? -8.363 12.653 7.122 1.00 90.12 198 GLU A CA 1
ATOM 1602 C C . GLU A 1 198 ? -9.343 13.772 6.746 1.00 90.12 198 GLU A C 1
ATOM 1604 O O . GLU A 1 198 ? -9.638 14.647 7.557 1.00 90.12 198 GLU A O 1
ATOM 1609 N N . SER A 1 199 ? -9.933 13.689 5.550 1.00 89.88 199 SER A N 1
ATOM 1610 C CA . SER A 1 199 ? -10.917 14.669 5.063 1.00 89.88 199 SER A CA 1
ATOM 1611 C C . SER A 1 199 ? -12.209 14.679 5.894 1.00 89.88 199 SER A C 1
ATOM 1613 O O . SER A 1 199 ? -12.846 15.720 6.038 1.00 89.88 199 SER A O 1
ATOM 1615 N N . ALA A 1 200 ? -12.571 13.538 6.481 1.00 92.06 200 ALA A N 1
ATOM 1616 C CA . ALA A 1 200 ? -13.684 13.380 7.414 1.00 92.06 200 ALA A CA 1
ATOM 1617 C C . ALA A 1 200 ? -13.335 13.788 8.862 1.00 92.06 200 ALA A C 1
ATOM 1619 O O . ALA A 1 200 ? -14.180 13.678 9.749 1.00 92.06 200 ALA A O 1
ATOM 1620 N N . GLY A 1 201 ? -12.104 14.241 9.128 1.00 93.00 201 GLY A N 1
ATOM 1621 C CA . GLY A 1 201 ? -11.658 14.665 10.457 1.00 93.00 201 GLY A CA 1
ATOM 1622 C C . GLY A 1 201 ? -11.431 13.520 11.447 1.00 93.00 201 GLY A C 1
ATOM 1623 O O . GLY A 1 201 ? -11.346 13.768 12.649 1.00 93.00 201 GLY A O 1
ATOM 1624 N N . LEU A 1 202 ? -11.308 12.278 10.966 1.00 93.75 202 LEU A N 1
ATOM 1625 C CA . LEU A 1 202 ? -11.146 11.091 11.811 1.00 93.75 202 LEU A CA 1
ATOM 1626 C C . LEU A 1 202 ? -9.724 10.941 12.380 1.00 93.75 202 LEU A C 1
ATOM 1628 O O . LEU A 1 202 ? -9.514 10.150 13.299 1.00 93.75 202 LEU A O 1
ATOM 1632 N N . LYS A 1 203 ? -8.755 11.715 11.871 1.00 89.94 203 LYS A N 1
ATOM 1633 C CA . LYS A 1 203 ? -7.337 11.704 12.284 1.00 89.94 203 LYS A CA 1
ATOM 1634 C C . LYS A 1 203 ? -6.718 10.294 12.198 1.00 89.94 203 LYS A C 1
ATOM 1636 O O . LYS A 1 203 ? -6.312 9.733 13.227 1.00 89.94 203 LYS A O 1
ATOM 1641 N N . PRO A 1 204 ? -6.712 9.670 11.006 1.00 90.19 204 PRO A N 1
ATOM 1642 C CA . PRO A 1 204 ? -6.029 8.404 10.764 1.00 90.19 204 PRO A CA 1
ATOM 1643 C C . PRO A 1 204 ? -4.549 8.495 11.142 1.00 90.19 204 PRO A C 1
ATOM 1645 O O . PRO A 1 204 ? -3.858 9.457 10.836 1.00 90.19 204 PRO A O 1
ATOM 1648 N N . LEU A 1 205 ? -4.051 7.450 11.791 1.00 82.75 205 LEU A N 1
ATOM 1649 C CA . LEU A 1 205 ? -2.638 7.293 12.139 1.00 82.75 205 LEU A CA 1
ATOM 1650 C C . LEU A 1 205 ? -1.904 6.388 11.141 1.00 82.75 205 LEU A C 1
ATOM 1652 O O . LEU A 1 205 ? -0.674 6.391 11.078 1.00 82.75 205 LEU A O 1
ATOM 1656 N N . GLY A 1 206 ? -2.651 5.586 10.382 1.00 82.50 206 GLY A N 1
ATOM 1657 C CA . GLY A 1 206 ? -2.114 4.731 9.337 1.00 82.50 206 GLY A CA 1
ATOM 1658 C C . GLY A 1 206 ? -3.024 3.557 9.006 1.00 82.50 206 GLY A C 1
ATOM 1659 O O . GLY A 1 206 ? -4.164 3.456 9.469 1.00 82.50 206 GLY A O 1
ATOM 1660 N N . PHE A 1 207 ? -2.485 2.653 8.194 1.00 87.94 207 PHE A N 1
ATOM 1661 C CA . PHE A 1 207 ? -3.129 1.397 7.849 1.00 87.94 207 PHE A CA 1
ATOM 1662 C C . PHE A 1 207 ? -2.108 0.259 7.753 1.00 87.94 207 PHE A C 1
ATOM 1664 O O . PHE A 1 207 ? -0.904 0.483 7.614 1.00 87.94 207 PHE A O 1
ATOM 1671 N N . VAL A 1 208 ? -2.605 -0.971 7.832 1.00 85.81 208 VAL A N 1
ATOM 1672 C CA . VAL A 1 208 ? -1.870 -2.208 7.550 1.00 85.81 208 VAL A CA 1
ATOM 1673 C C . VAL A 1 208 ? -2.711 -3.080 6.627 1.00 85.81 208 VAL A C 1
ATOM 1675 O O . VAL A 1 208 ? -3.936 -3.044 6.687 1.00 85.81 208 VAL A O 1
ATOM 1678 N N . ALA A 1 209 ? -2.070 -3.868 5.768 1.00 87.12 209 ALA A N 1
ATOM 1679 C CA . ALA A 1 209 ? -2.762 -4.707 4.795 1.00 87.12 209 ALA A CA 1
ATOM 1680 C C . ALA A 1 209 ? -2.058 -6.053 4.606 1.00 87.12 209 ALA A C 1
ATOM 1682 O O . ALA A 1 209 ? -0.827 -6.138 4.627 1.00 87.12 209 ALA A O 1
ATOM 1683 N N . ASN A 1 210 ? -2.850 -7.098 4.382 1.00 85.19 210 ASN A N 1
ATOM 1684 C CA . ASN A 1 210 ? -2.410 -8.431 3.974 1.00 85.19 210 ASN A CA 1
ATOM 1685 C C . ASN A 1 210 ? -3.263 -8.909 2.781 1.00 85.19 210 ASN A C 1
ATOM 1687 O O . ASN A 1 210 ? -3.870 -8.088 2.106 1.00 85.19 210 ASN A O 1
ATOM 1691 N N . ASP A 1 211 ? -3.290 -10.204 2.465 1.00 84.75 211 ASP A N 1
ATOM 1692 C CA . ASP A 1 211 ? -4.043 -10.704 1.306 1.00 84.75 211 ASP A CA 1
ATOM 1693 C C . ASP A 1 211 ? -5.558 -10.827 1.524 1.00 84.75 211 ASP A C 1
ATOM 1695 O O . ASP A 1 211 ? -6.312 -10.840 0.554 1.00 84.75 211 ASP A O 1
ATOM 1699 N N . TYR A 1 212 ? -6.025 -10.900 2.772 1.00 87.69 212 TYR A N 1
ATOM 1700 C CA . TYR A 1 212 ? -7.439 -11.126 3.090 1.00 87.69 212 TYR A CA 1
ATOM 1701 C C . TYR A 1 212 ? -8.144 -9.929 3.730 1.00 87.69 212 TYR A C 1
ATOM 1703 O O . TYR A 1 212 ? -9.363 -9.812 3.618 1.00 87.69 212 TYR A O 1
ATOM 1711 N N . ALA A 1 213 ? -7.393 -9.009 4.329 1.00 92.06 213 ALA A N 1
ATOM 1712 C CA . ALA A 1 213 ? -7.930 -7.819 4.961 1.00 92.06 213 ALA A CA 1
ATOM 1713 C C . ALA A 1 213 ? -6.949 -6.641 4.941 1.00 92.06 213 ALA A C 1
ATOM 1715 O O . ALA A 1 213 ? -5.734 -6.790 4.764 1.00 92.06 213 ALA A O 1
ATOM 1716 N N . PHE A 1 214 ? -7.495 -5.465 5.221 1.00 93.62 214 PHE A N 1
ATOM 1717 C CA . PHE A 1 214 ? -6.730 -4.311 5.669 1.00 93.62 214 PHE A CA 1
ATOM 1718 C C . PHE A 1 214 ? -7.388 -3.674 6.884 1.00 93.62 214 PHE A C 1
ATOM 1720 O O . PHE A 1 214 ? -8.591 -3.809 7.098 1.00 93.62 214 PHE A O 1
ATO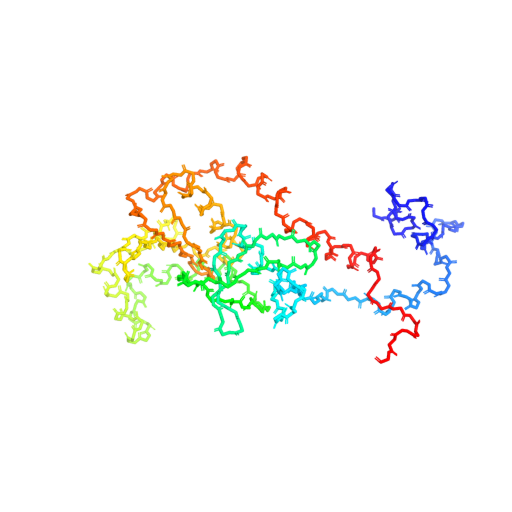M 1727 N N . ALA A 1 215 ? -6.579 -2.989 7.683 1.00 95.25 215 ALA A N 1
ATOM 1728 C CA . ALA A 1 215 ? -7.026 -2.273 8.860 1.00 95.25 215 ALA A CA 1
ATOM 1729 C C . ALA A 1 215 ? -6.510 -0.838 8.829 1.00 95.25 215 ALA A C 1
ATOM 1731 O O . ALA A 1 215 ? -5.318 -0.617 8.625 1.00 95.25 215 ALA A O 1
ATOM 1732 N N . CYS A 1 216 ? -7.397 0.117 9.077 1.00 94.81 216 CYS A N 1
ATOM 1733 C CA . CYS A 1 216 ? -7.073 1.513 9.343 1.00 94.81 216 CYS A CA 1
ATOM 1734 C C . CYS A 1 216 ? -7.266 1.787 10.835 1.00 94.81 216 CYS A C 1
ATOM 1736 O O . CYS A 1 216 ? -8.141 1.195 11.468 1.00 94.81 216 CYS A O 1
ATOM 1738 N N . TYR A 1 217 ? -6.469 2.683 11.405 1.00 93.75 217 TYR A N 1
ATOM 1739 C CA . TYR A 1 217 ? -6.605 3.074 12.807 1.00 93.75 217 TYR A CA 1
ATOM 1740 C C . TYR A 1 217 ? -6.435 4.579 12.969 1.00 93.75 217 TYR A C 1
ATOM 1742 O O . TYR A 1 217 ? -5.654 5.208 12.254 1.00 93.75 217 TYR A O 1
ATOM 1750 N N . ALA A 1 218 ? -7.203 5.156 13.888 1.00 94.25 218 ALA A N 1
ATOM 1751 C CA . ALA A 1 218 ? -7.382 6.595 14.013 1.00 94.25 218 ALA A CA 1
ATOM 1752 C C . ALA A 1 218 ? -7.585 7.034 15.470 1.00 94.25 218 ALA A C 1
ATOM 1754 O O . ALA A 1 218 ? -7.773 6.201 16.363 1.00 94.25 218 ALA A O 1
ATOM 1755 N N . LEU A 1 219 ? -7.521 8.346 15.709 1.00 92.12 219 LEU A N 1
ATOM 1756 C CA . LEU A 1 219 ? -7.776 8.923 17.033 1.00 92.12 219 LEU A CA 1
ATOM 1757 C C . LEU A 1 219 ? -9.267 9.126 17.321 1.00 92.12 219 LEU A C 1
ATOM 1759 O O . LEU A 1 219 ? -9.644 9.104 18.487 1.00 92.12 219 LEU A O 1
ATOM 1763 N N . GLU A 1 220 ? -10.098 9.308 16.293 1.00 96.00 220 GLU A N 1
ATOM 1764 C CA . GLU A 1 220 ? -11.543 9.501 16.454 1.00 96.00 220 GLU A CA 1
ATOM 1765 C C . GLU A 1 220 ? -12.340 8.233 16.080 1.00 96.00 220 GLU A C 1
ATOM 1767 O O . GLU A 1 220 ? -11.901 7.457 15.222 1.00 96.00 220 GLU A O 1
ATOM 1772 N N . PRO A 1 221 ? -13.526 8.009 16.682 1.00 96.69 221 PRO A N 1
ATOM 1773 C CA . PRO A 1 221 ? -14.381 6.867 16.364 1.00 96.69 221 PRO A CA 1
ATOM 1774 C C . PRO A 1 221 ? -14.874 6.848 14.913 1.00 96.69 221 PRO A C 1
ATOM 1776 O O . PRO A 1 221 ? -15.410 7.830 14.405 1.00 96.69 221 PRO A O 1
ATOM 1779 N N . ILE A 1 222 ? -14.790 5.677 14.278 1.00 96.31 222 ILE A N 1
ATOM 1780 C CA . ILE A 1 222 ? -15.271 5.437 12.911 1.00 96.31 222 ILE A CA 1
ATOM 1781 C C . ILE A 1 222 ? -16.688 4.860 13.004 1.00 96.31 222 ILE A C 1
ATOM 1783 O O . ILE A 1 222 ? -16.877 3.651 13.146 1.00 96.31 222 ILE A O 1
ATOM 1787 N N . THR A 1 223 ? -17.689 5.739 13.007 1.00 94.94 223 THR A N 1
ATOM 1788 C CA . THR A 1 223 ? -19.098 5.369 13.241 1.00 94.94 223 THR A CA 1
ATOM 1789 C C . THR A 1 223 ? -19.850 4.988 11.970 1.00 94.94 223 THR A C 1
ATOM 1791 O O . THR A 1 223 ? -20.764 4.171 12.031 1.00 94.94 223 THR A O 1
ATOM 1794 N N . ASP A 1 224 ? -19.454 5.542 10.825 1.00 94.44 224 ASP A N 1
ATOM 1795 C CA . ASP A 1 224 ? -20.018 5.220 9.515 1.00 94.44 224 ASP A CA 1
ATOM 1796 C C . ASP A 1 224 ? -18.911 4.758 8.558 1.00 94.44 224 ASP A C 1
ATOM 1798 O O . ASP A 1 224 ? -18.425 5.534 7.736 1.00 94.44 224 ASP A O 1
ATOM 1802 N N . PRO A 1 225 ? -18.470 3.491 8.650 1.00 94.38 225 PRO A N 1
ATOM 1803 C CA . PRO A 1 225 ? -17.476 2.971 7.723 1.00 94.38 225 PRO A CA 1
ATOM 1804 C C . PRO A 1 225 ? -17.991 2.957 6.280 1.00 94.38 225 PRO A C 1
ATOM 1806 O O . PRO A 1 225 ? -17.198 3.095 5.358 1.00 94.38 225 PRO A O 1
ATOM 1809 N N . LYS A 1 226 ? -19.304 2.817 6.049 1.00 93.25 226 LYS A N 1
ATOM 1810 C CA . LYS A 1 226 ? -19.875 2.609 4.710 1.00 93.25 226 LYS A CA 1
ATOM 1811 C C . LYS A 1 226 ? -19.618 3.786 3.769 1.00 93.25 226 LYS A C 1
ATOM 1813 O O . LYS A 1 226 ? -19.346 3.555 2.591 1.00 93.25 226 LYS A O 1
ATOM 1818 N N . SER A 1 227 ? -19.671 5.022 4.265 1.00 92.19 227 SER A N 1
ATOM 1819 C CA . SER A 1 227 ? -19.380 6.214 3.456 1.00 92.19 227 SER A CA 1
ATOM 1820 C C . SER A 1 227 ? -17.934 6.273 2.960 1.00 92.19 227 SER A C 1
ATOM 1822 O O . SER A 1 227 ? -17.681 6.850 1.907 1.00 92.19 227 SER A O 1
ATOM 1824 N N . LEU A 1 228 ? -16.990 5.612 3.638 1.00 93.12 228 LEU A N 1
ATOM 1825 C CA . LEU A 1 228 ? -15.593 5.555 3.199 1.00 93.12 228 LEU A CA 1
ATOM 1826 C C . LEU A 1 228 ? -15.399 4.672 1.955 1.00 93.12 228 LEU A C 1
ATOM 1828 O O . LEU A 1 228 ? -14.420 4.863 1.238 1.00 93.12 228 LEU A O 1
ATOM 1832 N N . PHE A 1 229 ? -16.331 3.758 1.660 1.00 91.56 229 PHE A N 1
ATOM 1833 C CA . PHE A 1 229 ? -16.248 2.778 0.563 1.00 91.56 229 PHE A CA 1
ATOM 1834 C C . PHE A 1 229 ? -17.132 3.112 -0.646 1.00 91.56 229 PHE A C 1
ATOM 1836 O O . PHE A 1 229 ? -17.418 2.239 -1.469 1.00 91.56 229 PHE A O 1
ATOM 1843 N N . SER A 1 230 ? -17.609 4.349 -0.771 1.00 89.94 230 SER A N 1
ATOM 1844 C CA . SER A 1 230 ? -18.344 4.752 -1.969 1.00 89.94 230 SER A CA 1
ATOM 1845 C C . SER A 1 230 ? -17.464 4.655 -3.227 1.00 89.94 230 SER A C 1
ATOM 1847 O O . SER A 1 230 ? -16.256 4.886 -3.184 1.00 89.94 230 SER A O 1
ATOM 1849 N N . ALA A 1 231 ? -18.071 4.261 -4.352 1.00 85.75 231 ALA A N 1
ATOM 1850 C CA . ALA A 1 231 ? -17.353 3.900 -5.580 1.00 85.75 231 ALA A CA 1
ATOM 1851 C C . ALA A 1 231 ? -16.572 5.064 -6.224 1.00 85.75 231 ALA A C 1
ATOM 1853 O O . ALA A 1 231 ? -15.610 4.826 -6.953 1.00 85.75 231 ALA A O 1
ATOM 1854 N N . ASP A 1 232 ? -16.943 6.305 -5.910 1.00 86.38 232 ASP A N 1
ATOM 1855 C CA . ASP A 1 232 ? -16.264 7.532 -6.342 1.00 86.38 232 ASP A CA 1
ATOM 1856 C C . ASP A 1 232 ? -14.826 7.650 -5.802 1.00 86.38 232 ASP A C 1
ATOM 1858 O O . ASP A 1 232 ? -14.033 8.421 -6.339 1.00 86.38 232 ASP A O 1
ATOM 1862 N N . ILE A 1 233 ? -14.436 6.826 -4.816 1.00 83.56 233 ILE A N 1
ATOM 1863 C CA . ILE A 1 233 ? -13.051 6.747 -4.320 1.00 83.56 233 ILE A CA 1
ATOM 1864 C C . ILE A 1 233 ? -12.044 6.406 -5.427 1.00 83.56 233 ILE A C 1
ATOM 1866 O O . ILE A 1 233 ? -10.865 6.747 -5.340 1.00 83.56 233 ILE A O 1
ATOM 1870 N N . LEU A 1 234 ? -12.504 5.720 -6.477 1.00 81.19 234 LEU A N 1
ATOM 1871 C CA . LEU A 1 234 ? -11.682 5.312 -7.615 1.00 81.19 234 LEU A CA 1
ATOM 1872 C C . LEU A 1 234 ? -11.666 6.335 -8.756 1.00 81.19 234 LEU A C 1
ATOM 1874 O O . LEU A 1 234 ? -10.960 6.122 -9.740 1.00 81.19 234 LEU A O 1
ATOM 1878 N N . GLU A 1 235 ? -12.432 7.420 -8.649 1.00 83.94 235 GLU A N 1
ATOM 1879 C CA . GLU A 1 235 ? -12.485 8.460 -9.671 1.00 83.94 235 GLU A CA 1
ATOM 1880 C C . GLU A 1 235 ? -11.365 9.482 -9.436 1.00 83.94 235 GLU A C 1
ATOM 1882 O O . GLU A 1 235 ? -10.192 9.208 -9.701 1.00 83.94 235 GLU A O 1
ATOM 1887 N N . GLN A 1 236 ? -11.699 10.664 -8.918 1.00 76.75 236 GLN A N 1
ATOM 1888 C CA . GLN A 1 236 ? -10.737 11.753 -8.782 1.00 76.75 236 GLN A CA 1
ATOM 1889 C C . GLN A 1 236 ? -9.672 11.452 -7.721 1.00 76.75 236 GLN A C 1
ATOM 1891 O O . GLN A 1 236 ? -8.494 11.720 -7.935 1.00 76.75 236 GLN A O 1
ATOM 1896 N N . GLU A 1 237 ? -10.061 10.847 -6.597 1.00 79.38 237 GLU A N 1
ATOM 1897 C CA . GLU A 1 237 ? -9.148 10.597 -5.476 1.00 79.38 237 GLU A CA 1
ATOM 1898 C C . GLU A 1 237 ? -8.016 9.631 -5.850 1.00 79.38 237 GLU A C 1
ATOM 1900 O O . GLU A 1 237 ? -6.868 9.835 -5.444 1.00 79.38 237 GLU A O 1
ATOM 1905 N N . PHE A 1 238 ? -8.318 8.613 -6.662 1.00 76.94 238 PHE A N 1
ATOM 1906 C CA . PHE A 1 238 ? -7.321 7.680 -7.178 1.00 76.94 238 PHE A CA 1
ATOM 1907 C C . PHE A 1 238 ? -6.369 8.339 -8.173 1.00 76.94 238 PHE A C 1
ATOM 1909 O O . PHE A 1 238 ? -5.165 8.100 -8.096 1.00 76.94 238 PHE A O 1
ATOM 1916 N N . VAL A 1 239 ? -6.877 9.183 -9.074 1.00 76.00 239 VAL A N 1
ATOM 1917 C CA . VAL A 1 239 ? -6.039 9.921 -10.033 1.00 76.00 239 VAL A CA 1
ATOM 1918 C C . VAL A 1 239 ? -5.127 10.896 -9.299 1.00 76.00 239 VAL A C 1
ATOM 1920 O O . VAL A 1 239 ? -3.911 10.832 -9.472 1.00 76.00 239 VAL A O 1
ATOM 1923 N N . ASP A 1 240 ? -5.684 11.718 -8.409 1.00 75.06 240 ASP A N 1
ATOM 1924 C CA . ASP A 1 240 ? -4.922 12.656 -7.584 1.00 75.06 240 ASP A CA 1
ATOM 1925 C C . ASP A 1 240 ? -3.845 11.929 -6.779 1.00 75.06 240 ASP A C 1
ATOM 1927 O O . ASP A 1 240 ? -2.727 12.421 -6.614 1.00 75.06 240 ASP A O 1
ATOM 1931 N N . TRP A 1 241 ? -4.177 10.752 -6.244 1.00 73.38 241 TRP A N 1
ATOM 1932 C CA . TRP A 1 241 ? -3.222 9.913 -5.539 1.00 73.38 241 TRP A CA 1
ATOM 1933 C C . TRP A 1 241 ? -2.137 9.380 -6.472 1.00 73.38 241 TRP A C 1
ATOM 1935 O O . TRP A 1 241 ? -0.965 9.505 -6.142 1.00 73.38 241 TRP A O 1
ATOM 1945 N N . ILE A 1 242 ? -2.486 8.833 -7.635 1.00 67.81 242 ILE A N 1
ATOM 1946 C CA . ILE A 1 242 ? -1.520 8.339 -8.620 1.00 67.81 242 ILE A CA 1
ATOM 1947 C C . ILE A 1 242 ? -0.534 9.449 -9.009 1.00 67.81 242 ILE A C 1
ATOM 1949 O O . ILE A 1 242 ? 0.671 9.206 -9.065 1.00 67.81 242 ILE A O 1
ATOM 1953 N N . GLU A 1 243 ? -1.037 10.661 -9.250 1.00 68.81 243 GLU A N 1
ATOM 1954 C CA . GLU A 1 243 ? -0.239 11.812 -9.679 1.00 68.81 243 GLU A CA 1
ATOM 1955 C C . GLU A 1 243 ? 0.649 12.383 -8.566 1.00 68.81 243 GLU A C 1
ATOM 1957 O O . GLU A 1 243 ? 1.783 12.793 -8.829 1.00 68.81 243 GLU A O 1
ATOM 1962 N N . SER A 1 244 ? 0.161 12.400 -7.322 1.00 62.56 244 SER A N 1
ATOM 1963 C CA . SER A 1 244 ? 0.925 12.881 -6.159 1.00 62.56 244 SER A CA 1
ATOM 1964 C C . SER A 1 244 ? 1.853 11.820 -5.557 1.00 62.56 244 SER A C 1
ATOM 1966 O O . SER A 1 244 ? 2.819 12.156 -4.868 1.00 62.56 244 SER A O 1
ATOM 1968 N N . SER A 1 245 ? 1.600 10.543 -5.841 1.00 60.06 245 SER A N 1
ATOM 1969 C CA . SER A 1 245 ? 2.356 9.405 -5.335 1.00 60.06 245 SER A CA 1
ATOM 1970 C C . SER A 1 245 ? 3.637 9.153 -6.129 1.00 60.06 245 SER A C 1
ATOM 1972 O O . SER A 1 245 ? 3.719 9.290 -7.350 1.00 60.06 245 SER A O 1
ATOM 1974 N N . TYR A 1 246 ? 4.659 8.672 -5.424 1.00 59.25 246 TYR A N 1
ATOM 1975 C CA . TYR A 1 246 ? 5.881 8.158 -6.039 1.00 59.25 246 TYR A CA 1
ATOM 1976 C C . TYR A 1 246 ? 5.657 6.861 -6.839 1.00 59.25 246 TYR A C 1
ATOM 1978 O O . TYR A 1 246 ? 6.496 6.527 -7.673 1.00 59.25 246 TYR A O 1
ATOM 1986 N N . LEU A 1 247 ? 4.523 6.167 -6.677 1.00 55.91 247 LEU A N 1
ATOM 1987 C CA . LEU A 1 247 ? 4.247 4.884 -7.340 1.00 55.91 247 LEU A CA 1
ATOM 1988 C C . LEU A 1 247 ? 4.280 4.961 -8.866 1.00 55.91 247 LEU A C 1
ATOM 1990 O O . LEU A 1 247 ? 4.797 4.043 -9.502 1.00 55.91 247 LEU A O 1
ATOM 1994 N N . LEU A 1 248 ? 3.805 6.057 -9.466 1.00 58.53 248 LEU A N 1
ATOM 1995 C CA . LEU A 1 248 ? 3.904 6.256 -10.916 1.00 58.53 248 LEU A CA 1
ATOM 1996 C C . LEU A 1 248 ? 5.367 6.321 -11.368 1.00 58.53 248 LEU A C 1
ATOM 1998 O O . LEU A 1 248 ? 5.737 5.734 -12.386 1.00 58.53 248 LEU A O 1
ATOM 2002 N N . LYS A 1 249 ? 6.223 6.993 -10.586 1.00 61.56 249 LYS A N 1
ATOM 2003 C CA . LYS A 1 249 ? 7.667 7.061 -10.850 1.00 61.56 249 LYS A CA 1
ATOM 2004 C C . LYS A 1 249 ? 8.318 5.689 -10.678 1.00 61.56 249 LYS A C 1
ATOM 2006 O O . LYS A 1 249 ? 9.161 5.333 -11.500 1.00 61.56 249 LYS A O 1
ATOM 2011 N N . THR A 1 250 ? 7.916 4.911 -9.674 1.00 59.28 250 THR A N 1
ATOM 2012 C CA . THR A 1 250 ? 8.433 3.557 -9.425 1.00 59.28 250 THR A CA 1
ATOM 2013 C C . THR A 1 250 ? 8.026 2.579 -10.528 1.00 59.28 250 THR A C 1
ATOM 2015 O O . THR A 1 250 ? 8.894 1.934 -11.116 1.00 59.28 250 THR A O 1
ATOM 2018 N N . ALA A 1 251 ? 6.742 2.531 -10.895 1.00 62.94 251 ALA A N 1
ATOM 2019 C CA . ALA A 1 251 ? 6.242 1.687 -11.981 1.00 62.94 251 ALA A CA 1
ATOM 2020 C C . ALA A 1 251 ? 6.872 2.076 -13.329 1.00 62.94 251 ALA A C 1
ATOM 2022 O O . ALA A 1 251 ? 7.336 1.218 -14.084 1.00 62.94 251 ALA A O 1
ATOM 2023 N N . PHE A 1 252 ? 6.984 3.381 -13.611 1.00 70.62 252 PHE A N 1
ATOM 2024 C CA . PHE A 1 252 ? 7.687 3.856 -14.801 1.00 70.62 252 PHE A CA 1
ATOM 2025 C C . PHE A 1 252 ? 9.165 3.464 -14.779 1.00 70.62 252 PHE A C 1
ATOM 2027 O O . PHE A 1 252 ? 9.712 3.083 -15.812 1.00 70.62 252 PHE A O 1
ATOM 2034 N N . ARG A 1 253 ? 9.825 3.519 -13.617 1.00 69.62 253 ARG A N 1
ATOM 2035 C CA . ARG A 1 253 ? 11.223 3.111 -13.466 1.00 69.62 253 ARG A CA 1
ATOM 2036 C C . ARG A 1 253 ? 11.405 1.625 -13.742 1.00 69.62 253 ARG A C 1
ATOM 2038 O O . ARG A 1 253 ? 12.329 1.295 -14.478 1.00 69.62 253 ARG A O 1
ATOM 2045 N N . GLU A 1 254 ? 10.562 0.740 -13.215 1.00 72.12 254 GLU A N 1
ATOM 2046 C CA . GLU A 1 254 ? 10.647 -0.694 -13.527 1.00 72.12 254 GLU A CA 1
ATOM 2047 C C . GLU A 1 254 ? 10.498 -0.948 -15.027 1.00 72.12 254 GLU A C 1
ATOM 2049 O O . GLU A 1 254 ? 11.358 -1.593 -15.629 1.00 72.12 254 GLU A O 1
ATOM 2054 N N . VAL A 1 255 ? 9.477 -0.363 -15.660 1.00 76.81 255 VAL A N 1
ATOM 2055 C CA . VAL A 1 255 ? 9.260 -0.481 -17.110 1.00 76.81 255 VAL A CA 1
ATOM 2056 C C . VAL A 1 255 ? 10.435 0.104 -17.896 1.00 76.81 255 VAL A C 1
ATOM 2058 O O . VAL A 1 255 ? 10.889 -0.495 -18.871 1.00 76.81 255 VAL A O 1
ATOM 2061 N N . ALA A 1 256 ? 10.980 1.243 -17.471 1.00 76.88 256 ALA A N 1
ATOM 2062 C CA . ALA A 1 256 ? 12.133 1.875 -18.101 1.00 76.88 256 ALA A CA 1
ATOM 2063 C C . ALA A 1 256 ? 13.396 1.019 -17.956 1.00 76.88 256 ALA A C 1
ATOM 2065 O O . ALA A 1 256 ? 14.187 0.914 -18.890 1.00 76.88 256 ALA A O 1
ATOM 2066 N N . VAL A 1 257 ? 13.586 0.373 -16.814 1.00 76.00 257 VAL A N 1
ATOM 2067 C CA . VAL A 1 257 ? 14.718 -0.509 -16.555 1.00 76.00 257 VAL A CA 1
ATOM 2068 C C . VAL A 1 257 ? 14.594 -1.809 -17.362 1.00 76.00 257 VAL A C 1
ATOM 2070 O O . VAL A 1 257 ? 15.548 -2.194 -18.034 1.00 76.00 257 VAL A O 1
ATOM 2073 N N . ILE A 1 258 ? 13.426 -2.459 -17.358 1.00 77.81 258 ILE A N 1
ATOM 2074 C CA . ILE A 1 258 ? 13.162 -3.690 -18.126 1.00 77.81 258 ILE A CA 1
ATOM 2075 C C . ILE A 1 258 ? 13.214 -3.408 -19.637 1.00 77.81 258 ILE A C 1
ATOM 2077 O O . ILE A 1 258 ? 13.817 -4.163 -20.398 1.00 77.81 258 ILE A O 1
ATOM 2081 N N . GLY A 1 259 ? 12.668 -2.273 -20.081 1.00 75.69 259 GLY A N 1
ATOM 2082 C CA . GLY A 1 259 ? 12.773 -1.781 -21.461 1.00 75.69 259 GLY A CA 1
ATOM 2083 C C . GLY A 1 259 ? 14.182 -1.305 -21.851 1.00 75.69 259 GLY A C 1
ATOM 2084 O O . GLY A 1 259 ? 14.429 -0.903 -22.996 1.00 75.69 259 GLY A O 1
ATOM 2085 N N . GLY A 1 260 ? 15.128 -1.330 -20.908 1.00 74.00 260 GLY A N 1
ATOM 2086 C CA . GLY A 1 260 ? 16.519 -0.934 -21.088 1.00 74.00 260 GLY A CA 1
ATOM 2087 C C . GLY A 1 260 ? 16.726 0.566 -21.286 1.00 74.00 260 GLY A C 1
ATOM 2088 O O . GLY A 1 260 ? 17.805 0.962 -21.708 1.00 74.00 260 GLY A O 1
ATOM 2089 N N . LEU A 1 261 ? 15.725 1.418 -21.055 1.00 76.12 261 LEU A N 1
ATOM 2090 C CA . LEU A 1 261 ? 15.882 2.878 -21.056 1.00 76.12 261 LEU A CA 1
ATOM 2091 C C . LEU A 1 261 ? 16.848 3.355 -19.964 1.00 76.12 261 LEU A C 1
ATOM 2093 O O . LEU A 1 261 ? 17.530 4.363 -20.146 1.00 76.12 261 LEU A O 1
ATOM 2097 N N . VAL A 1 262 ? 16.906 2.613 -18.857 1.00 74.56 262 VAL A N 1
ATOM 2098 C CA . VAL A 1 262 ? 17.854 2.806 -17.761 1.00 74.56 262 VAL A CA 1
ATOM 2099 C C . VAL A 1 262 ? 18.743 1.572 -17.666 1.00 74.56 262 VAL A C 1
ATOM 2101 O O . VAL A 1 262 ? 18.265 0.457 -17.469 1.00 74.56 262 VAL A O 1
ATOM 2104 N N . GLU A 1 263 ? 20.046 1.776 -17.811 1.00 71.62 263 GLU A N 1
ATOM 2105 C CA . GLU A 1 263 ? 21.048 0.720 -17.691 1.00 71.62 263 GLU A CA 1
ATOM 2106 C C . GLU A 1 263 ? 21.451 0.563 -16.217 1.00 71.62 263 GLU A C 1
ATOM 2108 O O . GLU A 1 263 ? 21.782 1.546 -15.557 1.00 71.62 263 GLU A O 1
ATOM 2113 N N . ARG A 1 264 ? 21.415 -0.665 -15.687 1.00 67.75 264 ARG A N 1
ATOM 2114 C CA . ARG A 1 264 ? 21.816 -0.980 -14.304 1.00 67.75 264 ARG A CA 1
ATOM 2115 C C . ARG A 1 264 ? 23.307 -1.270 -14.198 1.00 67.75 264 ARG A C 1
ATOM 2117 O O . ARG A 1 264 ? 23.962 -0.874 -13.241 1.00 67.75 264 ARG A O 1
ATOM 2124 N N . GLN A 1 265 ? 23.832 -2.008 -15.172 1.00 66.19 265 GLN A N 1
ATOM 2125 C CA . GLN A 1 265 ? 25.216 -2.460 -15.200 1.00 66.19 265 GLN A CA 1
ATOM 2126 C C . GLN A 1 265 ? 25.926 -1.877 -16.410 1.00 66.19 265 GLN A C 1
ATOM 2128 O O . GLN A 1 265 ? 25.446 -2.009 -17.534 1.00 66.19 265 GLN A O 1
ATOM 2133 N N . HIS A 1 266 ? 27.094 -1.281 -16.183 1.00 72.44 266 HIS A N 1
ATOM 2134 C CA . HIS A 1 266 ? 27.986 -0.835 -17.247 1.00 72.44 266 HIS A CA 1
ATOM 2135 C C . HIS A 1 266 ? 29.244 -1.717 -17.283 1.00 72.44 266 HIS A C 1
ATOM 2137 O O . HIS A 1 266 ? 29.810 -2.010 -16.221 1.00 72.44 266 HIS A O 1
ATOM 2143 N N . PRO A 1 267 ? 29.715 -2.118 -18.477 1.00 60.06 267 PRO A N 1
ATOM 2144 C CA . PRO A 1 267 ? 30.972 -2.827 -18.657 1.00 60.06 267 PRO A CA 1
ATOM 2145 C C . PRO A 1 267 ? 32.117 -2.112 -17.928 1.00 60.06 267 PRO A C 1
ATOM 2147 O O . PRO A 1 267 ? 32.316 -0.912 -18.100 1.00 60.06 267 PRO A O 1
ATOM 2150 N N . GLY A 1 268 ? 32.851 -2.843 -17.084 1.00 61.12 268 GLY A N 1
ATOM 2151 C CA . GLY A 1 268 ? 34.025 -2.325 -16.369 1.00 61.12 268 GLY A CA 1
ATOM 2152 C C . GLY A 1 268 ? 33.755 -1.521 -15.088 1.00 61.12 268 GLY A C 1
ATOM 2153 O O . GLY A 1 268 ? 34.710 -1.048 -14.482 1.00 61.12 268 GLY A O 1
ATOM 2154 N N . LYS A 1 269 ? 32.497 -1.369 -14.640 1.00 55.88 269 LYS A N 1
ATOM 2155 C CA . LYS A 1 269 ? 32.153 -0.644 -13.393 1.00 55.88 269 LYS A CA 1
ATOM 2156 C C . LYS A 1 269 ? 31.807 -1.522 -12.182 1.00 55.88 269 LYS A C 1
ATOM 2158 O O . LYS A 1 269 ? 31.482 -0.981 -11.129 1.00 55.88 269 LYS A O 1
ATOM 2163 N N . ARG A 1 270 ? 31.901 -2.850 -12.292 1.00 40.69 270 ARG A N 1
ATOM 2164 C CA . ARG A 1 270 ? 31.852 -3.740 -11.120 1.00 40.69 270 ARG A CA 1
ATOM 2165 C C . ARG A 1 270 ? 33.240 -3.778 -10.470 1.00 40.69 270 ARG A C 1
ATOM 2167 O O . ARG A 1 270 ? 34.157 -4.355 -11.049 1.00 40.69 270 ARG A O 1
ATOM 2174 N N . LYS A 1 271 ? 33.375 -3.123 -9.316 1.00 38.22 271 LYS A N 1
ATOM 2175 C CA . LYS A 1 271 ? 34.360 -3.475 -8.288 1.00 38.22 271 LYS A CA 1
ATOM 2176 C C . LYS A 1 271 ? 33.667 -4.359 -7.266 1.00 38.22 271 LYS A C 1
ATOM 2178 O O . LYS A 1 271 ? 32.493 -4.046 -6.968 1.00 38.22 271 LYS A O 1
#

Solvent-accessible surface area (backbone atoms only — not comparable to full-atom values): 15631 Å² total; per-residue (Å²): 109,69,56,37,58,22,25,38,29,92,88,33,56,88,41,74,90,33,46,43,41,38,82,43,92,90,81,45,73,42,74,59,49,74,65,55,58,57,47,45,63,66,48,64,59,84,84,74,82,83,57,62,28,36,36,23,35,82,89,65,53,73,75,50,69,47,51,42,76,52,55,66,77,58,52,71,72,40,46,33,35,54,95,94,38,30,30,26,32,64,43,82,53,97,59,34,37,32,31,48,83,44,89,61,86,43,50,72,80,66,84,79,78,91,68,83,60,60,48,70,69,55,33,53,50,50,34,50,51,71,48,38,72,86,50,39,83,76,46,59,67,70,59,35,52,53,53,52,51,40,55,74,78,52,77,71,47,52,81,90,46,75,44,72,50,65,49,78,54,97,89,30,22,38,39,39,38,49,67,39,70,9,33,71,52,28,48,55,48,42,55,54,39,43,54,49,32,46,76,70,68,28,49,50,77,52,63,52,58,40,41,48,34,28,36,39,34,17,71,37,80,71,85,66,65,68,75,66,68,47,76,65,57,68,48,64,58,40,51,54,43,46,73,73,37,62,61,53,58,51,56,51,45,53,53,32,34,60,71,55,76,44,79,86,55,60,93,90,69,81,126

Radius of gyration: 24.09 Å; Cα contacts (8 Å, |Δi|>4): 397; chains: 1; bounding box: 56×48×71 Å